Protein AF-A0A3M1ADH8-F1 (afdb_monomer)

pLDDT: mean 88.08, std 14.39, range [32.56, 98.88]

Structure (mmCIF, N/CA/C/O backbone):
data_AF-A0A3M1ADH8-F1
#
_entry.id   AF-A0A3M1ADH8-F1
#
loop_
_atom_site.group_PDB
_atom_site.id
_atom_site.type_symbol
_atom_site.label_atom_id
_atom_site.label_alt_id
_atom_site.label_comp_id
_atom_site.label_asym_id
_atom_site.label_entity_id
_atom_site.label_seq_id
_atom_site.pdbx_PDB_ins_code
_atom_site.Cartn_x
_atom_site.Cartn_y
_atom_site.Cartn_z
_atom_site.occupancy
_atom_site.B_iso_or_equiv
_atom_site.auth_seq_id
_atom_site.auth_comp_id
_atom_site.auth_asym_id
_atom_site.auth_atom_id
_atom_site.pdbx_PDB_model_num
ATOM 1 N N . THR A 1 1 ? 9.548 -18.415 -18.822 1.00 73.31 1 THR A N 1
ATOM 2 C CA . THR A 1 1 ? 10.321 -18.772 -17.623 1.00 73.31 1 THR A CA 1
ATOM 3 C C . THR A 1 1 ? 11.736 -19.129 -17.986 1.00 73.31 1 THR A C 1
ATOM 5 O O . THR A 1 1 ? 12.057 -20.292 -18.241 1.00 73.31 1 THR A O 1
ATOM 8 N N . SER A 1 2 ? 12.573 -18.102 -18.094 1.00 88.12 2 SER A N 1
ATOM 9 C CA . SER A 1 2 ? 14.017 -18.271 -17.957 1.00 88.12 2 SER A CA 1
ATOM 10 C C . SER A 1 2 ? 14.382 -18.295 -16.462 1.00 88.12 2 SER A C 1
ATOM 12 O O . SER A 1 2 ? 13.586 -17.866 -15.634 1.00 88.12 2 SER A O 1
ATOM 14 N N . THR A 1 3 ? 15.512 -18.903 -16.087 1.00 94.88 3 THR A N 1
ATOM 15 C CA . THR A 1 3 ? 15.943 -18.987 -14.678 1.00 94.88 3 THR A CA 1
ATOM 16 C C . THR A 1 3 ? 17.363 -18.472 -14.554 1.00 94.88 3 THR A C 1
ATOM 18 O O . THR A 1 3 ? 18.246 -18.934 -15.285 1.00 94.88 3 THR A O 1
ATOM 21 N N . VAL A 1 4 ? 17.582 -17.553 -13.619 1.00 95.50 4 VAL A N 1
ATOM 22 C CA . VAL A 1 4 ? 18.872 -16.915 -13.358 1.00 95.50 4 VAL A CA 1
ATOM 23 C C . VAL A 1 4 ? 19.196 -16.985 -11.871 1.00 95.50 4 VAL A C 1
ATOM 25 O O . VAL A 1 4 ? 18.336 -16.820 -11.016 1.00 95.50 4 VAL A O 1
ATOM 28 N N . THR A 1 5 ? 20.459 -17.259 -11.569 1.00 96.81 5 THR A N 1
ATOM 29 C CA . THR A 1 5 ? 20.997 -17.240 -10.208 1.00 96.81 5 THR A CA 1
ATOM 30 C C . THR A 1 5 ? 22.223 -16.344 -10.219 1.00 96.81 5 THR A C 1
ATOM 32 O O . THR A 1 5 ? 23.152 -16.595 -10.998 1.00 96.81 5 THR A O 1
ATOM 35 N N . LEU A 1 6 ? 22.190 -15.298 -9.403 1.00 96.56 6 LEU A N 1
ATOM 36 C CA . LEU A 1 6 ? 23.236 -14.295 -9.272 1.00 96.56 6 LEU A CA 1
ATOM 37 C C . LEU A 1 6 ? 24.286 -14.749 -8.248 1.00 96.56 6 LEU A C 1
ATOM 39 O O . LEU A 1 6 ? 24.421 -15.947 -7.962 1.00 96.56 6 LEU A O 1
ATOM 43 N N . THR A 1 7 ? 25.150 -13.841 -7.814 1.00 95.81 7 THR A N 1
ATOM 44 C CA . THR A 1 7 ? 26.248 -14.138 -6.896 1.00 95.81 7 THR A CA 1
ATOM 45 C C . THR A 1 7 ? 25.897 -13.710 -5.477 1.00 95.81 7 THR A C 1
ATOM 47 O O . THR A 1 7 ? 24.980 -12.952 -5.265 1.00 95.81 7 THR A O 1
ATOM 50 N N . ALA A 1 8 ? 26.651 -14.166 -4.475 1.00 95.12 8 ALA A N 1
ATOM 51 C CA . ALA A 1 8 ? 26.478 -13.681 -3.097 1.00 95.12 8 ALA A CA 1
ATOM 52 C C . ALA A 1 8 ? 27.142 -12.302 -2.861 1.00 95.12 8 ALA A C 1
ATOM 54 O O . ALA A 1 8 ? 27.729 -12.054 -1.804 1.00 95.12 8 ALA A O 1
ATOM 55 N N . ALA A 1 9 ? 27.197 -11.462 -3.890 1.00 96.25 9 ALA A N 1
ATOM 56 C CA . ALA A 1 9 ? 27.680 -10.094 -3.823 1.00 96.25 9 ALA A CA 1
ATOM 57 C C . ALA A 1 9 ? 26.649 -9.193 -4.497 1.00 96.25 9 ALA A C 1
ATOM 59 O O . ALA A 1 9 ? 25.992 -9.644 -5.416 1.00 96.25 9 ALA A O 1
ATOM 60 N N . ALA A 1 10 ? 26.624 -7.912 -4.118 1.00 96.75 10 ALA A N 1
ATOM 61 C CA . ALA A 1 10 ? 25.708 -6.9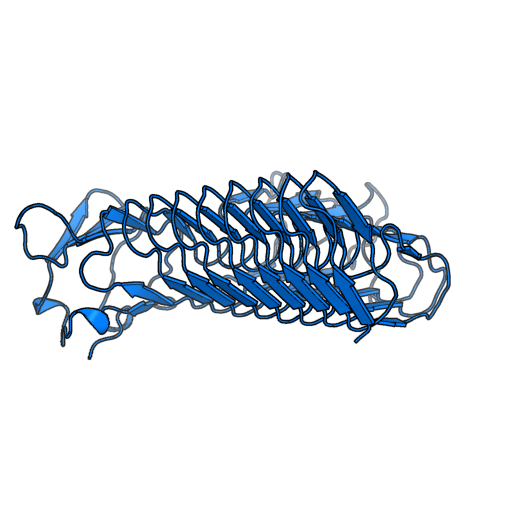35 -4.700 1.00 96.75 10 ALA A CA 1
ATOM 62 C C . ALA A 1 10 ? 25.748 -6.945 -6.238 1.00 96.75 10 ALA A C 1
ATOM 64 O O . ALA A 1 10 ? 26.760 -6.567 -6.853 1.00 96.75 10 ALA A O 1
ATOM 65 N N . ASP A 1 11 ? 24.634 -7.347 -6.830 1.00 97.12 11 ASP A N 1
ATOM 66 C CA . ASP A 1 11 ? 24.421 -7.513 -8.251 1.00 97.12 11 ASP A CA 1
ATOM 67 C C . ASP A 1 11 ? 23.400 -6.488 -8.780 1.00 97.12 11 ASP A C 1
ATOM 69 O O . ASP A 1 11 ? 22.685 -5.786 -8.065 1.00 97.12 11 ASP A O 1
ATOM 73 N N . SER A 1 12 ? 23.384 -6.306 -10.096 1.00 95.62 12 SER A N 1
ATOM 74 C CA . SER A 1 12 ? 22.360 -5.504 -10.766 1.00 95.62 12 SER A CA 1
ATOM 75 C C . SER A 1 12 ? 21.939 -6.237 -12.021 1.00 95.62 12 SER A C 1
ATOM 77 O O . SER A 1 12 ? 22.744 -6.400 -12.947 1.00 95.62 12 SER A O 1
ATOM 79 N N . TYR A 1 13 ? 20.698 -6.704 -12.035 1.00 94.00 13 TYR A N 1
ATOM 80 C CA . TYR A 1 13 ? 20.203 -7.619 -13.045 1.00 94.00 13 TYR A CA 1
ATOM 81 C C . TYR A 1 13 ? 18.807 -7.218 -13.495 1.00 94.00 13 TYR A C 1
ATOM 83 O O . TYR A 1 13 ? 17.893 -7.126 -12.689 1.00 94.00 13 TYR A O 1
ATOM 91 N N . ALA A 1 14 ? 18.664 -7.024 -14.801 1.00 91.94 14 ALA A N 1
ATOM 92 C CA . ALA A 1 14 ? 17.376 -6.829 -15.436 1.00 91.94 14 ALA A CA 1
ATOM 93 C C . ALA A 1 14 ? 17.107 -7.991 -16.375 1.00 91.94 14 ALA A C 1
ATOM 95 O O . ALA A 1 14 ? 17.969 -8.336 -17.200 1.00 91.94 14 ALA A O 1
ATOM 96 N N . ALA A 1 15 ? 15.939 -8.590 -16.218 1.00 87.62 15 ALA A N 1
ATOM 97 C CA . ALA A 1 15 ? 15.521 -9.712 -17.019 1.00 87.62 15 ALA A CA 1
ATOM 98 C C . ALA A 1 15 ? 15.002 -9.283 -18.403 1.00 87.62 15 ALA A C 1
ATOM 100 O O . ALA A 1 15 ? 15.171 -8.138 -18.848 1.00 87.62 15 ALA A O 1
ATOM 101 N N . GLY A 1 16 ? 14.607 -10.282 -19.191 1.00 85.81 16 GLY A N 1
ATOM 102 C CA . GLY A 1 16 ? 14.103 -10.056 -20.536 1.00 85.81 16 GLY A CA 1
ATOM 103 C C . GLY A 1 16 ? 12.634 -9.663 -20.478 1.00 85.81 16 GLY A C 1
ATOM 104 O O . GLY A 1 16 ? 12.101 -9.426 -19.418 1.00 85.81 16 GLY A O 1
ATOM 105 N N . MET A 1 17 ? 11.986 -9.612 -21.642 1.00 84.62 17 MET A N 1
ATOM 106 C CA . MET A 1 17 ? 10.525 -9.583 -21.650 1.00 84.62 17 MET A CA 1
ATOM 107 C C . MET A 1 17 ? 9.958 -10.976 -21.392 1.00 84.62 17 MET A C 1
ATOM 109 O O . MET A 1 17 ? 10.360 -11.938 -22.068 1.00 84.62 17 MET A O 1
ATOM 113 N N . GLY A 1 18 ? 8.910 -11.024 -20.574 1.00 89.19 18 GLY A N 1
ATOM 114 C CA . GLY A 1 18 ? 8.130 -12.218 -20.269 1.00 89.19 18 GLY A CA 1
ATOM 115 C C . GLY A 1 18 ? 8.611 -12.930 -19.010 1.00 89.19 18 GLY A C 1
ATOM 116 O O . GLY A 1 18 ? 9.632 -12.601 -18.455 1.00 89.19 18 GLY A O 1
ATOM 117 N N . ASN A 1 19 ? 7.879 -13.966 -18.609 1.00 94.69 19 ASN A N 1
ATOM 118 C CA . ASN A 1 19 ? 8.015 -14.545 -17.275 1.00 94.69 19 ASN A CA 1
ATOM 119 C C . ASN A 1 19 ? 9.417 -15.077 -16.953 1.00 94.69 19 ASN A C 1
ATOM 121 O O . ASN A 1 19 ? 9.911 -15.984 -17.646 1.00 94.69 19 ASN A O 1
ATOM 125 N N . GLU A 1 20 ? 9.944 -14.687 -15.807 1.00 94.56 20 GLU A N 1
ATOM 126 C CA . GLU A 1 20 ? 11.280 -14.941 -15.305 1.00 94.56 20 GLU A CA 1
ATOM 127 C C . GLU A 1 20 ? 11.301 -15.536 -13.891 1.00 94.56 20 GLU A C 1
ATOM 129 O O . GLU A 1 20 ? 10.329 -15.514 -13.147 1.00 94.56 20 GLU A O 1
ATOM 134 N N . LEU A 1 21 ? 12.427 -16.160 -13.539 1.00 96.94 21 LEU A N 1
ATOM 135 C CA . LEU A 1 21 ? 12.723 -16.619 -12.184 1.00 96.94 21 LEU A CA 1
ATOM 136 C C . LEU A 1 21 ? 14.159 -16.222 -11.838 1.00 96.94 21 LEU A C 1
ATOM 138 O O . LEU A 1 21 ? 15.102 -16.743 -12.447 1.00 96.94 21 LEU A O 1
ATOM 142 N N . VAL A 1 22 ? 14.334 -15.332 -10.869 1.00 97.31 22 VAL A N 1
ATOM 143 C CA . VAL A 1 22 ? 15.628 -14.749 -10.501 1.00 97.31 22 VAL A CA 1
ATOM 144 C C . VAL A 1 22 ? 15.914 -14.988 -9.022 1.00 97.31 22 VAL A C 1
ATOM 146 O O . VAL A 1 22 ? 15.053 -14.788 -8.175 1.00 97.31 22 VAL A O 1
ATOM 149 N N . TYR A 1 23 ? 17.142 -15.406 -8.721 1.00 97.94 23 TYR A N 1
ATOM 150 C CA . TYR A 1 23 ? 17.659 -15.527 -7.358 1.00 97.94 23 TYR A CA 1
ATOM 151 C C . TYR A 1 23 ? 18.867 -14.599 -7.181 1.00 97.94 23 TYR A C 1
ATOM 153 O O . TYR A 1 23 ? 19.896 -14.857 -7.818 1.00 97.94 23 TYR A O 1
ATOM 161 N N . GLY A 1 24 ? 18.751 -13.571 -6.338 1.00 96.25 24 GLY A N 1
ATOM 162 C CA . GLY A 1 24 ? 19.817 -12.634 -5.962 1.00 96.25 24 GLY A CA 1
ATOM 163 C C . GLY A 1 24 ? 20.889 -13.274 -5.079 1.00 96.25 24 GLY A C 1
ATOM 164 O O . GLY A 1 24 ? 22.070 -13.242 -5.405 1.00 96.25 24 GLY A O 1
ATOM 165 N N . LEU A 1 25 ? 20.459 -14.093 -4.114 1.00 96.38 25 LEU A N 1
ATOM 166 C CA . LEU A 1 25 ? 21.270 -14.793 -3.107 1.00 96.38 25 LEU A CA 1
ATOM 167 C C . LEU A 1 25 ? 21.744 -13.891 -1.973 1.00 96.38 25 LEU A C 1
ATOM 169 O O . LEU A 1 25 ? 21.373 -14.150 -0.836 1.00 96.38 25 LEU A O 1
ATOM 173 N N . GLY A 1 26 ? 22.634 -12.935 -2.212 1.00 93.69 26 GLY A N 1
ATOM 174 C CA . GLY A 1 26 ? 23.004 -12.028 -1.133 1.00 93.69 26 GLY A CA 1
ATOM 175 C C . GLY A 1 26 ? 23.971 -10.931 -1.531 1.00 93.69 26 GLY A C 1
ATOM 176 O O . GLY A 1 26 ? 24.601 -10.980 -2.579 1.00 93.69 26 GLY A O 1
ATOM 177 N N . GLY A 1 27 ? 24.178 -9.975 -0.631 1.00 96.81 27 GLY A N 1
ATOM 178 C CA . GLY A 1 27 ? 24.546 -8.619 -1.023 1.00 96.81 27 GLY A CA 1
ATOM 179 C C . GLY A 1 27 ? 23.286 -7.805 -1.317 1.00 96.81 27 GLY A C 1
ATOM 180 O O . GLY A 1 27 ? 22.233 -8.378 -1.486 1.00 96.81 27 GLY A O 1
ATOM 181 N N . GLY A 1 28 ? 23.402 -6.472 -1.324 1.00 97.62 28 GLY A N 1
ATOM 182 C CA . GLY A 1 28 ? 22.279 -5.605 -1.695 1.00 97.62 28 GLY A CA 1
ATOM 183 C C . GLY A 1 28 ? 22.140 -5.526 -3.212 1.00 97.62 28 GLY A C 1
ATOM 184 O O . GLY A 1 28 ? 22.935 -4.836 -3.865 1.00 97.62 28 GLY A O 1
ATOM 185 N N . ASP A 1 29 ? 21.179 -6.256 -3.748 1.00 97.88 29 ASP A N 1
ATOM 186 C CA . ASP A 1 29 ? 20.912 -6.470 -5.157 1.00 97.88 29 ASP A CA 1
ATOM 187 C C . ASP A 1 29 ? 19.924 -5.446 -5.722 1.00 97.88 29 ASP A C 1
ATOM 189 O O . ASP A 1 29 ? 19.144 -4.805 -5.022 1.00 97.88 29 ASP A O 1
ATOM 193 N N . ASN A 1 30 ? 19.979 -5.251 -7.037 1.00 96.44 30 ASN A N 1
ATOM 194 C CA . ASN A 1 30 ? 19.035 -4.408 -7.763 1.00 96.44 30 ASN A CA 1
ATOM 195 C C . ASN A 1 30 ? 18.449 -5.198 -8.930 1.00 96.44 30 ASN A C 1
ATOM 197 O O . ASN A 1 30 ? 19.128 -5.416 -9.945 1.00 96.44 30 ASN A O 1
ATOM 201 N N . LEU A 1 31 ? 17.221 -5.665 -8.746 1.00 95.75 31 LEU A N 1
ATOM 202 C CA . LEU A 1 31 ? 16.550 -6.625 -9.605 1.00 95.75 31 LEU A CA 1
ATOM 203 C C . LEU A 1 31 ? 15.378 -5.963 -10.337 1.00 95.75 31 LEU A C 1
ATOM 205 O O . LEU A 1 31 ? 14.618 -5.189 -9.754 1.00 95.75 31 LEU A O 1
ATOM 209 N N . TRP A 1 32 ? 15.257 -6.283 -11.622 1.00 95.19 32 TRP A N 1
ATOM 210 C CA . TRP A 1 32 ? 14.087 -6.002 -12.452 1.00 95.19 32 TRP A CA 1
ATOM 211 C C . TRP A 1 32 ? 13.665 -7.311 -13.110 1.00 95.19 32 TRP A C 1
ATOM 213 O O . TRP A 1 32 ? 14.523 -7.968 -13.723 1.00 95.19 32 TRP A O 1
ATOM 223 N N . GLY A 1 33 ? 12.400 -7.698 -12.982 1.00 92.38 33 GLY A N 1
ATOM 224 C CA . GLY A 1 33 ? 11.855 -8.850 -13.700 1.00 92.38 33 GLY A CA 1
ATOM 225 C C . GLY A 1 33 ? 11.743 -8.566 -15.195 1.00 92.38 33 GLY A C 1
ATOM 226 O O . GLY A 1 33 ? 11.969 -9.456 -16.008 1.00 92.38 33 GLY A O 1
ATOM 227 N N . ASP A 1 34 ? 11.670 -7.287 -15.566 1.00 90.69 34 ASP A N 1
ATOM 228 C CA . ASP A 1 34 ? 11.589 -6.894 -16.960 1.00 90.69 34 ASP A CA 1
ATOM 229 C C . ASP A 1 34 ? 12.626 -5.819 -17.368 1.00 90.69 34 ASP A C 1
ATOM 231 O O . ASP A 1 34 ? 13.549 -5.430 -16.638 1.00 90.69 34 ASP A O 1
ATOM 235 N N . VAL A 1 35 ? 12.562 -5.355 -18.618 1.00 82.12 35 VAL A N 1
ATOM 236 C CA . VAL A 1 35 ? 13.566 -4.420 -19.162 1.00 82.12 35 VAL A CA 1
ATOM 237 C C . VAL A 1 35 ? 13.607 -3.075 -18.410 1.00 82.12 35 VAL A C 1
ATOM 239 O O . VAL A 1 35 ? 12.591 -2.418 -18.229 1.00 82.12 35 VAL A O 1
ATOM 242 N N . VAL A 1 36 ? 14.806 -2.578 -18.067 1.00 70.88 36 VAL A N 1
ATOM 243 C CA . VAL A 1 36 ? 14.989 -1.385 -17.199 1.00 70.88 36 VAL A CA 1
ATOM 244 C C . VAL A 1 36 ? 14.330 -0.097 -17.704 1.00 70.88 36 VAL A C 1
ATOM 246 O O . VAL A 1 36 ? 13.794 0.649 -16.902 1.00 70.88 36 VAL A O 1
ATOM 249 N N . ASP A 1 37 ? 14.410 0.244 -18.991 1.00 69.75 37 ASP A N 1
ATOM 250 C CA . ASP A 1 37 ? 13.872 1.520 -19.494 1.00 69.75 37 ASP A CA 1
ATOM 251 C C . ASP A 1 37 ? 13.108 1.282 -20.786 1.00 69.75 37 ASP A C 1
ATOM 253 O O . ASP A 1 37 ? 13.692 0.961 -21.830 1.00 69.75 37 ASP A O 1
ATOM 257 N N . PHE A 1 38 ? 11.793 1.446 -20.713 1.00 65.44 38 PHE A N 1
ATOM 258 C CA . PHE A 1 38 ? 10.919 1.280 -21.853 1.00 65.44 38 PHE A CA 1
ATOM 259 C C . PHE A 1 38 ? 10.224 2.613 -22.165 1.00 65.44 38 PHE A C 1
ATOM 261 O O . PHE A 1 38 ? 9.148 2.967 -21.686 1.00 65.44 38 PHE A O 1
ATOM 268 N N . VAL A 1 39 ? 10.896 3.398 -23.014 1.00 60.47 39 VAL A N 1
ATOM 269 C CA . VAL A 1 39 ? 10.383 4.677 -23.520 1.00 60.47 39 VAL A CA 1
ATOM 270 C C . VAL A 1 39 ? 9.468 4.432 -24.711 1.00 60.47 39 VAL A C 1
ATOM 272 O O . VAL A 1 39 ? 9.915 4.023 -25.788 1.00 60.47 39 VAL A O 1
ATOM 275 N N . HIS A 1 40 ? 8.194 4.775 -24.556 1.00 63.00 40 HIS A N 1
ATOM 276 C CA . HIS A 1 40 ? 7.189 4.504 -25.566 1.00 63.00 40 HIS A CA 1
ATOM 277 C C . HIS A 1 40 ? 6.913 5.727 -26.469 1.00 63.00 40 HIS A C 1
ATOM 279 O O . HIS A 1 40 ? 6.463 6.775 -26.002 1.00 63.00 40 HIS A O 1
ATOM 285 N N . GLN A 1 41 ? 7.192 5.613 -27.780 1.00 53.25 41 GLN A N 1
ATOM 286 C CA . GLN A 1 41 ? 7.096 6.726 -28.755 1.00 53.25 41 GLN A CA 1
ATOM 287 C C . GLN A 1 41 ? 6.198 6.450 -29.981 1.00 53.25 41 GLN A C 1
ATOM 289 O O . GLN A 1 41 ? 6.204 7.240 -30.933 1.00 53.25 41 GLN A O 1
ATOM 294 N N . HIS A 1 42 ? 5.436 5.350 -30.016 1.00 55.56 42 HIS A N 1
ATOM 295 C CA . HIS A 1 42 ? 4.648 4.972 -31.195 1.00 55.56 42 HIS A CA 1
ATOM 296 C C . HIS A 1 42 ? 3.137 4.904 -30.923 1.00 55.56 42 HIS A C 1
ATOM 298 O O . HIS A 1 42 ? 2.661 4.558 -29.851 1.00 55.56 42 HIS A O 1
ATOM 304 N N . VAL A 1 43 ? 2.363 5.352 -31.911 1.00 54.44 43 VAL A N 1
ATOM 305 C CA . VAL A 1 43 ? 0.901 5.472 -31.852 1.00 54.44 43 VAL A CA 1
ATOM 306 C C . VAL A 1 43 ? 0.254 4.091 -31.986 1.00 54.44 43 VAL A C 1
ATOM 308 O O . VAL A 1 43 ? 0.421 3.463 -33.029 1.00 54.44 43 VAL A O 1
ATOM 311 N N . GLY A 1 44 ? -0.581 3.695 -31.017 1.00 57.16 44 GLY A N 1
ATOM 312 C CA . GLY A 1 44 ? -1.440 2.508 -31.123 1.00 57.16 44 GLY A CA 1
ATOM 313 C C . GLY A 1 44 ? -0.884 1.216 -30.523 1.00 57.16 44 GLY A C 1
ATOM 314 O O . GLY A 1 44 ? -1.471 0.162 -30.763 1.00 57.16 44 GLY A O 1
ATOM 315 N N . ASP A 1 45 ? 0.224 1.279 -29.793 1.00 68.62 45 ASP A N 1
ATOM 316 C CA . ASP A 1 45 ? 0.849 0.091 -29.225 1.00 68.62 45 ASP A CA 1
ATOM 317 C C . ASP A 1 45 ? 0.237 -0.263 -27.858 1.00 68.62 45 ASP A C 1
ATOM 319 O O . ASP A 1 45 ? -0.132 0.604 -27.057 1.00 68.62 45 ASP A O 1
ATOM 323 N N . THR A 1 46 ? 0.186 -1.567 -27.603 1.00 81.19 46 THR A N 1
ATOM 324 C CA . THR A 1 46 ? -0.128 -2.174 -26.311 1.00 81.19 46 THR A CA 1
ATOM 325 C C . THR A 1 46 ? 1.084 -2.989 -25.882 1.00 81.19 46 THR A C 1
ATOM 327 O O . THR A 1 46 ? 1.628 -3.740 -26.697 1.00 81.19 46 THR A O 1
ATOM 330 N N . VAL A 1 47 ? 1.504 -2.825 -24.633 1.00 85.12 47 VAL A N 1
ATOM 331 C CA . VAL A 1 47 ? 2.629 -3.545 -24.028 1.00 85.12 47 VAL A CA 1
ATOM 332 C C . VAL A 1 47 ? 2.126 -4.285 -22.801 1.00 85.12 47 VAL A C 1
ATOM 334 O O . VAL A 1 47 ? 1.284 -3.764 -22.075 1.00 85.12 47 VAL A O 1
ATOM 337 N N . THR A 1 48 ? 2.621 -5.500 -22.619 1.00 89.31 48 THR A N 1
ATOM 338 C CA . THR A 1 48 ? 2.337 -6.345 -21.462 1.00 89.31 48 THR A CA 1
ATOM 339 C C . THR A 1 48 ? 3.663 -6.923 -21.007 1.00 89.31 48 THR A C 1
ATOM 341 O O . THR A 1 48 ? 4.384 -7.468 -21.856 1.00 89.31 48 THR A O 1
ATOM 344 N N . PHE A 1 49 ? 3.980 -6.740 -19.733 1.00 91.50 49 PHE A N 1
ATOM 345 C CA . PHE A 1 49 ? 5.190 -7.255 -19.106 1.00 91.50 49 PHE A CA 1
ATOM 346 C C . PHE A 1 49 ? 4.990 -8.693 -18.601 1.00 91.50 49 PHE A C 1
ATOM 348 O O . PHE A 1 49 ? 3.914 -9.283 -18.777 1.00 91.50 49 PHE A O 1
ATOM 355 N N . GLY A 1 50 ? 6.081 -9.333 -18.192 1.00 93.31 50 GLY A N 1
ATOM 356 C CA . GLY A 1 50 ? 6.101 -10.717 -17.737 1.00 93.31 50 GLY A CA 1
ATOM 357 C C . GLY A 1 50 ? 5.655 -10.862 -16.291 1.00 93.31 50 GLY A C 1
ATOM 358 O O . GLY A 1 50 ? 5.955 -10.018 -15.484 1.00 93.31 50 GLY A O 1
ATOM 359 N N . SER A 1 51 ? 4.978 -11.966 -15.971 1.00 96.81 51 SER A N 1
ATOM 360 C CA . SER A 1 51 ? 4.762 -12.369 -14.575 1.00 96.81 51 SER A CA 1
ATOM 361 C C . SER A 1 51 ? 5.976 -13.143 -14.069 1.00 96.81 51 SER A C 1
ATOM 363 O O . SER A 1 51 ? 6.205 -14.297 -14.486 1.00 96.81 51 SER A O 1
ATOM 365 N N . ASP A 1 52 ? 6.732 -12.522 -13.189 1.00 97.25 52 ASP A N 1
ATOM 366 C CA . ASP A 1 52 ? 8.067 -12.883 -12.764 1.00 97.25 52 ASP A CA 1
ATOM 367 C C . ASP A 1 52 ? 8.108 -13.334 -11.305 1.00 97.25 52 ASP A C 1
ATOM 369 O O . ASP A 1 52 ? 7.195 -13.144 -10.507 1.00 97.25 52 ASP A O 1
ATOM 373 N N . VAL A 1 53 ? 9.184 -14.037 -10.954 1.00 98.12 53 VAL A N 1
ATOM 374 C CA . VAL A 1 53 ? 9.440 -14.471 -9.581 1.00 98.12 53 VAL A CA 1
ATOM 375 C C . VAL A 1 53 ? 10.853 -14.076 -9.192 1.00 98.12 53 VAL A C 1
ATOM 377 O O . VAL A 1 53 ? 11.822 -14.611 -9.744 1.00 98.12 53 VAL A O 1
ATOM 380 N N . LEU A 1 54 ? 10.990 -13.151 -8.249 1.00 98.12 54 LEU A N 1
ATOM 381 C CA . LEU A 1 54 ? 12.278 -12.584 -7.856 1.00 98.12 54 LEU A CA 1
ATOM 382 C C . LEU A 1 54 ? 12.510 -12.789 -6.362 1.00 98.12 54 LEU A C 1
ATOM 384 O O . LEU A 1 54 ? 11.673 -12.437 -5.539 1.00 98.12 54 LEU A O 1
ATOM 388 N N . TYR A 1 55 ? 13.679 -13.325 -6.028 1.00 98.56 55 TYR A N 1
ATOM 389 C CA . TYR A 1 55 ? 14.171 -13.444 -4.658 1.00 98.56 55 TYR A CA 1
ATOM 390 C C . TYR A 1 55 ? 15.390 -12.536 -4.496 1.00 98.56 55 TYR A C 1
ATOM 392 O O . TYR A 1 55 ? 16.350 -12.714 -5.252 1.00 98.56 55 TYR A O 1
ATOM 400 N N . GLY A 1 56 ? 15.354 -11.605 -3.544 1.00 97.69 56 GLY A N 1
ATOM 401 C CA . GLY A 1 56 ? 16.479 -10.749 -3.160 1.00 97.69 56 GLY A CA 1
ATOM 402 C C . GLY A 1 56 ? 17.566 -11.564 -2.466 1.00 97.69 56 GLY A C 1
ATOM 403 O O . GLY A 1 56 ? 18.581 -11.912 -3.077 1.00 97.69 56 GLY A O 1
ATOM 404 N N . GLY A 1 57 ? 17.275 -12.041 -1.260 1.00 98.19 57 GLY A N 1
ATOM 405 C CA . GLY A 1 57 ? 18.171 -12.904 -0.501 1.00 98.19 57 GLY A CA 1
ATOM 406 C C . GLY A 1 57 ? 18.680 -12.241 0.766 1.00 98.19 57 GLY A C 1
ATOM 407 O O . GLY A 1 57 ? 17.940 -11.614 1.512 1.00 98.19 57 GLY A O 1
ATOM 408 N N . ASP A 1 58 ? 19.956 -12.464 1.077 1.00 97.94 58 ASP A N 1
ATOM 409 C CA . ASP A 1 58 ? 20.598 -11.809 2.214 1.00 97.94 58 ASP A CA 1
ATOM 410 C C . ASP A 1 58 ? 21.105 -10.413 1.810 1.00 97.94 58 ASP A C 1
ATOM 412 O O . ASP A 1 58 ? 22.195 -10.304 1.245 1.00 97.94 58 ASP A O 1
ATOM 416 N N . GLY A 1 59 ? 20.458 -9.322 2.189 1.00 98.19 59 GLY A N 1
ATOM 417 C CA . GLY A 1 59 ? 20.929 -7.986 1.832 1.00 98.19 59 GLY A CA 1
ATOM 418 C C . GLY A 1 59 ? 19.822 -6.954 1.862 1.00 98.19 59 GLY A C 1
ATOM 419 O O . GLY A 1 59 ? 18.681 -7.283 2.078 1.00 98.19 59 GLY A O 1
ATOM 420 N N . ASN A 1 60 ? 20.185 -5.686 1.683 1.00 98.62 60 ASN A N 1
ATOM 421 C CA . ASN A 1 60 ? 19.184 -4.643 1.485 1.00 98.62 60 ASN A CA 1
ATOM 422 C C . ASN A 1 60 ? 19.004 -4.478 -0.022 1.00 98.62 60 ASN A C 1
ATOM 424 O O . ASN A 1 60 ? 19.859 -3.859 -0.679 1.00 98.62 60 ASN A O 1
ATOM 428 N N . ASP A 1 61 ? 17.938 -5.054 -0.544 1.00 98.56 61 ASP A N 1
ATOM 429 C CA . ASP A 1 61 ? 17.675 -5.245 -1.957 1.00 98.56 61 ASP A CA 1
ATOM 430 C C . ASP A 1 61 ? 16.682 -4.213 -2.492 1.00 98.56 61 ASP A C 1
ATOM 432 O O . ASP A 1 61 ? 15.914 -3.579 -1.769 1.00 98.56 61 ASP A O 1
ATOM 436 N N . ILE A 1 62 ? 16.718 -4.006 -3.806 1.00 97.69 62 ILE A N 1
ATOM 437 C CA . ILE A 1 62 ? 15.674 -3.281 -4.521 1.00 97.69 62 ILE A CA 1
ATOM 438 C C . ILE A 1 62 ? 15.138 -4.189 -5.613 1.00 97.69 62 ILE A C 1
ATOM 440 O O . ILE A 1 62 ? 15.839 -4.477 -6.587 1.00 97.69 62 ILE A O 1
ATOM 444 N N . ILE A 1 63 ? 13.888 -4.596 -5.466 1.00 97.88 63 ILE A N 1
ATOM 445 C CA . ILE A 1 63 ? 13.213 -5.554 -6.328 1.00 97.88 63 ILE A CA 1
ATOM 446 C C . ILE A 1 63 ? 12.066 -4.835 -7.031 1.00 97.88 63 ILE A C 1
ATOM 448 O O . ILE A 1 63 ? 11.259 -4.161 -6.396 1.00 97.88 63 ILE A O 1
ATOM 452 N N . ARG A 1 64 ? 12.032 -4.952 -8.356 1.00 96.81 64 ARG A N 1
ATOM 453 C CA . ARG A 1 64 ? 10.916 -4.518 -9.198 1.00 96.81 64 ARG A CA 1
ATOM 454 C C . ARG A 1 64 ? 10.467 -5.705 -10.023 1.00 96.81 64 ARG A C 1
ATOM 456 O O . ARG A 1 64 ? 11.336 -6.319 -10.650 1.00 96.81 64 ARG A O 1
ATOM 463 N N . GLY A 1 65 ? 9.184 -6.018 -10.029 1.00 95.06 65 GLY A N 1
ATOM 464 C CA . GLY A 1 65 ? 8.663 -7.038 -10.929 1.00 95.06 65 GLY A CA 1
ATOM 465 C C . GLY A 1 65 ? 8.808 -6.590 -12.378 1.00 95.06 65 GLY A C 1
ATOM 466 O O . GLY A 1 65 ? 9.480 -7.260 -13.149 1.00 95.06 65 GLY A O 1
ATOM 467 N N . ASP A 1 66 ? 8.502 -5.329 -12.683 1.00 91.94 66 ASP A N 1
ATOM 468 C CA . ASP A 1 66 ? 8.660 -4.821 -14.046 1.00 91.94 66 ASP A CA 1
ATOM 469 C C . ASP A 1 66 ? 9.854 -3.864 -14.253 1.00 91.94 66 ASP A C 1
ATOM 471 O O . ASP A 1 66 ? 11.038 -4.184 -14.101 1.00 91.94 66 ASP A O 1
ATOM 475 N N . THR A 1 67 ? 9.559 -2.652 -14.722 1.00 83.38 67 THR A N 1
ATOM 476 C CA . THR A 1 67 ? 10.504 -1.717 -15.324 1.00 83.38 67 THR A CA 1
ATOM 477 C C . THR A 1 67 ? 10.778 -0.532 -14.403 1.00 83.38 67 THR A C 1
ATOM 479 O O . THR A 1 67 ? 9.992 -0.157 -13.533 1.00 83.38 67 THR A O 1
ATOM 482 N N . LEU A 1 68 ? 11.883 0.174 -14.643 1.00 76.56 68 LEU A N 1
ATOM 483 C CA . LEU A 1 68 ? 12.173 1.404 -13.909 1.00 76.56 68 LEU A CA 1
ATOM 484 C C . LEU A 1 68 ? 11.206 2.536 -14.280 1.00 76.56 68 LEU A C 1
ATOM 486 O O . LEU A 1 68 ? 10.895 3.391 -13.448 1.00 76.56 68 LEU A O 1
ATOM 490 N N . LYS A 1 69 ? 10.836 2.637 -15.565 1.00 75.50 69 LYS A N 1
ATOM 491 C CA . LYS A 1 69 ? 10.123 3.805 -16.100 1.00 75.50 69 LYS A CA 1
ATOM 492 C C . LYS A 1 69 ? 9.170 3.445 -17.220 1.00 75.50 69 LYS A C 1
ATOM 494 O O . LYS A 1 69 ? 9.602 3.132 -18.328 1.00 75.50 69 LYS A O 1
ATOM 499 N N . MET A 1 70 ? 7.884 3.670 -16.969 1.00 67.31 70 MET A N 1
ATOM 500 C CA . MET A 1 70 ? 6.846 3.723 -17.994 1.00 67.31 70 MET A CA 1
ATOM 501 C C . MET A 1 70 ? 6.592 5.167 -18.399 1.00 67.31 70 MET A C 1
ATOM 503 O O . MET A 1 70 ? 5.946 5.921 -17.680 1.00 67.31 70 MET A O 1
ATOM 507 N N . HIS A 1 71 ? 7.122 5.579 -19.554 1.00 70.94 71 HIS A N 1
ATOM 508 C CA . HIS A 1 71 ? 6.925 6.925 -20.098 1.00 70.94 71 HIS A CA 1
ATOM 509 C C . HIS A 1 71 ? 6.180 6.886 -21.438 1.00 70.94 71 HIS A C 1
ATOM 511 O O . HIS A 1 71 ? 6.732 6.440 -22.449 1.00 70.94 71 HIS A O 1
ATOM 517 N N . TYR A 1 72 ? 4.984 7.478 -21.487 1.00 65.75 72 TYR A N 1
ATOM 518 C CA . TYR A 1 72 ? 4.288 7.774 -22.746 1.00 65.75 72 TYR A CA 1
ATOM 519 C C . TYR A 1 72 ? 4.603 9.189 -23.239 1.00 65.75 72 TYR A C 1
ATOM 521 O O . TYR A 1 72 ? 4.348 10.156 -22.525 1.00 65.75 72 TYR A O 1
ATOM 529 N N . TYR A 1 73 ? 5.134 9.327 -24.464 1.00 62.56 73 TYR A N 1
ATOM 530 C CA . TYR A 1 73 ? 5.416 10.624 -25.102 1.00 62.56 73 TYR A CA 1
ATOM 531 C C . TYR A 1 73 ? 4.572 10.832 -26.383 1.00 62.56 73 TYR A C 1
ATOM 533 O O . TYR A 1 73 ? 4.762 10.143 -27.382 1.00 62.56 73 TYR A O 1
ATOM 541 N N . TYR A 1 74 ? 3.696 11.849 -26.388 1.00 60.38 74 TYR A N 1
ATOM 542 C CA . TYR A 1 74 ? 3.092 12.510 -27.570 1.00 60.38 74 TYR A CA 1
ATOM 543 C C . TYR A 1 74 ? 2.513 11.620 -28.706 1.00 60.38 74 TYR A C 1
ATOM 545 O O . TYR A 1 74 ? 2.899 11.780 -29.874 1.00 60.38 74 TYR A O 1
ATOM 553 N N . PRO A 1 75 ? 1.512 10.758 -28.457 1.00 52.72 75 PRO A N 1
ATOM 554 C CA . PRO A 1 75 ? 0.719 10.179 -29.538 1.00 52.72 75 PRO A CA 1
ATOM 555 C C . PRO A 1 75 ? -0.205 11.240 -30.158 1.00 52.72 75 PRO A C 1
ATOM 557 O O . PRO A 1 75 ? -1.131 11.751 -29.533 1.00 52.72 75 PRO A O 1
ATOM 560 N N . TRP A 1 76 ? 0.006 11.570 -31.433 1.00 55.66 76 TRP A N 1
ATOM 561 C CA . TRP A 1 76 ? -0.865 12.499 -32.172 1.00 55.66 76 TRP A CA 1
ATOM 562 C C . TRP A 1 76 ? -2.289 11.935 -32.400 1.00 55.66 76 TRP A C 1
ATOM 564 O O . TRP A 1 76 ? -3.215 12.689 -32.702 1.00 55.66 76 TRP A O 1
ATOM 574 N N . SER A 1 77 ? -2.471 10.617 -32.247 1.00 65.31 77 SER A N 1
ATOM 575 C CA . SER A 1 77 ? -3.737 9.867 -32.329 1.00 65.31 77 SER A CA 1
ATOM 576 C C . SER A 1 77 ? -3.555 8.458 -31.741 1.00 65.31 77 SER A C 1
ATOM 578 O O . SER A 1 77 ? -2.415 8.056 -31.557 1.00 65.31 77 SER A O 1
ATOM 580 N N . GLY A 1 78 ? -4.634 7.689 -31.551 1.00 71.94 78 GLY A N 1
ATOM 581 C CA . GLY A 1 78 ? -4.587 6.261 -31.185 1.00 71.94 78 GLY A CA 1
ATOM 582 C C . GLY A 1 78 ? -4.528 6.002 -29.678 1.00 71.94 78 GLY A C 1
ATOM 583 O O . GLY A 1 78 ? -3.971 6.804 -28.937 1.00 71.94 78 GLY A O 1
ATOM 584 N N . ASN A 1 79 ? -5.136 4.896 -29.243 1.00 78.94 79 ASN A N 1
ATOM 585 C CA . ASN A 1 79 ? -5.100 4.486 -27.841 1.00 78.94 79 ASN A CA 1
ATOM 586 C C . ASN A 1 79 ? -3.778 3.780 -27.531 1.00 78.94 79 ASN A C 1
ATOM 588 O O . ASN A 1 79 ? -3.234 3.110 -28.408 1.00 78.94 79 ASN A O 1
ATOM 592 N N . GLN A 1 80 ? -3.290 3.924 -26.306 1.00 80.12 80 GLN A N 1
ATOM 593 C CA . GLN A 1 80 ? -2.075 3.274 -25.820 1.00 80.12 80 GLN A CA 1
ATOM 594 C C . GLN A 1 80 ? -2.351 2.618 -24.473 1.00 80.12 80 GLN A C 1
ATOM 596 O O . GLN A 1 80 ? -3.097 3.179 -23.666 1.00 80.12 80 GLN A O 1
ATOM 601 N N . SER A 1 81 ? -1.755 1.453 -24.243 1.00 85.88 81 SER A N 1
ATOM 602 C CA . SER A 1 81 ? -1.850 0.773 -22.954 1.00 85.88 81 SER A CA 1
ATOM 603 C C . SER A 1 81 ? -0.560 0.050 -22.585 1.00 85.88 81 SER A C 1
ATOM 605 O O . SER A 1 81 ? 0.071 -0.562 -23.450 1.00 85.88 81 SER A O 1
ATOM 607 N N . ALA A 1 82 ? -0.186 0.125 -21.314 1.00 87.62 82 ALA A N 1
ATOM 608 C CA . ALA A 1 82 ? 0.821 -0.726 -20.696 1.00 87.62 82 ALA A CA 1
ATOM 609 C C . ALA A 1 82 ? 0.136 -1.500 -19.574 1.00 87.62 82 ALA A C 1
ATOM 611 O O . ALA A 1 82 ? -0.730 -0.943 -18.899 1.00 87.62 82 ALA A O 1
ATOM 612 N N . THR A 1 83 ? 0.489 -2.766 -19.430 1.00 91.69 83 THR A N 1
ATOM 613 C CA . THR A 1 83 ? -0.036 -3.648 -18.392 1.00 91.69 83 THR A CA 1
ATOM 614 C C . THR A 1 83 ? 1.143 -4.331 -17.736 1.00 91.69 83 THR A C 1
ATOM 616 O O . THR A 1 83 ? 1.942 -4.927 -18.468 1.00 91.69 83 THR A O 1
ATOM 619 N N . GLY A 1 84 ? 1.242 -4.175 -16.424 1.00 92.56 84 GLY A N 1
ATOM 620 C CA . GLY A 1 84 ? 2.222 -4.858 -15.610 1.00 92.56 84 GLY A CA 1
ATOM 621 C C . GLY A 1 84 ? 1.964 -6.356 -15.518 1.00 92.56 84 GLY A C 1
ATOM 622 O O . GLY A 1 84 ? 0.933 -6.838 -16.014 1.00 92.56 84 GLY A O 1
ATOM 623 N N . GLY A 1 85 ? 2.950 -7.103 -15.050 1.00 95.62 85 GLY A N 1
ATOM 624 C CA . GLY A 1 85 ? 2.852 -8.546 -14.879 1.00 95.62 85 GLY A CA 1
ATOM 625 C C . GLY A 1 85 ? 2.436 -8.911 -13.461 1.00 95.62 85 GLY A C 1
ATOM 626 O O . GLY A 1 85 ? 2.876 -8.284 -12.529 1.00 95.62 85 GLY A O 1
ATOM 627 N N . ASP A 1 86 ? 1.620 -9.957 -13.297 1.00 97.88 86 ASP A N 1
ATOM 628 C CA . ASP A 1 86 ? 1.318 -10.478 -11.952 1.00 97.88 86 ASP A CA 1
ATOM 629 C C . ASP A 1 86 ? 2.575 -11.142 -11.341 1.00 97.88 86 ASP A C 1
ATOM 631 O O . ASP A 1 86 ? 2.924 -12.278 -11.700 1.00 97.88 86 ASP A O 1
ATOM 635 N N . ASP A 1 87 ? 3.269 -10.455 -10.449 1.00 98.50 87 ASP A N 1
ATOM 636 C CA . ASP A 1 87 ? 4.606 -10.780 -9.971 1.00 98.50 87 ASP A CA 1
ATOM 637 C C . ASP A 1 87 ? 4.620 -11.429 -8.580 1.00 98.50 87 ASP A C 1
ATOM 639 O O . ASP A 1 87 ? 3.718 -11.290 -7.758 1.00 98.50 87 ASP A O 1
ATOM 643 N N . ALA A 1 88 ? 5.673 -12.200 -8.291 1.00 98.62 88 ALA A N 1
ATOM 644 C CA . ALA A 1 88 ? 5.923 -12.754 -6.961 1.00 98.62 88 ALA A CA 1
ATOM 645 C C . ALA A 1 88 ? 7.322 -12.370 -6.474 1.00 98.62 88 ALA A C 1
ATOM 647 O O . ALA A 1 88 ? 8.333 -12.937 -6.906 1.00 98.62 88 ALA A O 1
ATOM 648 N N . LEU A 1 89 ? 7.378 -11.418 -5.550 1.00 98.69 89 LEU A N 1
ATOM 649 C CA . LEU A 1 89 ? 8.596 -10.731 -5.143 1.00 98.69 89 LEU A CA 1
ATOM 650 C C . LEU A 1 89 ? 8.882 -10.961 -3.657 1.00 98.69 89 LEU A C 1
ATOM 652 O O . LEU A 1 89 ? 8.008 -10.802 -2.807 1.00 98.69 89 LEU A O 1
ATOM 656 N N . PHE A 1 90 ? 10.120 -11.341 -3.345 1.00 98.81 90 PHE A N 1
ATOM 657 C CA . PHE A 1 90 ? 10.537 -11.731 -1.998 1.00 98.81 90 PHE A CA 1
ATOM 658 C C . PHE A 1 90 ? 11.845 -11.022 -1.627 1.00 98.81 90 PHE A C 1
ATOM 660 O O . PHE A 1 90 ? 12.868 -11.311 -2.251 1.00 98.81 90 PHE A O 1
ATOM 667 N N . GLY A 1 91 ? 11.824 -10.135 -0.627 1.00 98.44 91 GLY A N 1
ATOM 668 C CA . GLY A 1 91 ? 13.022 -9.483 -0.070 1.00 98.44 91 GLY A CA 1
ATOM 669 C C . GLY A 1 91 ? 13.929 -10.472 0.670 1.00 98.44 91 GLY A C 1
ATOM 670 O O . GLY A 1 91 ? 15.100 -10.635 0.347 1.00 98.44 91 GLY A O 1
ATOM 671 N N . GLU A 1 92 ? 13.313 -11.307 1.509 1.00 98.56 92 GLU A N 1
ATOM 672 C CA . GLU A 1 92 ? 13.946 -12.292 2.393 1.00 98.56 92 GLU A CA 1
ATOM 673 C C . GLU A 1 92 ? 14.574 -11.677 3.651 1.00 98.56 92 GLU A C 1
ATOM 675 O O . GLU A 1 92 ? 13.914 -11.689 4.690 1.00 98.56 92 GLU A O 1
ATOM 680 N N . THR A 1 93 ? 15.835 -11.242 3.657 1.00 98.50 93 THR A N 1
ATOM 681 C CA . THR A 1 93 ? 16.425 -10.645 4.872 1.00 98.50 93 THR A CA 1
ATOM 682 C C . THR A 1 93 ? 17.212 -9.385 4.572 1.00 98.50 93 THR A C 1
ATOM 684 O O . THR A 1 93 ? 18.150 -9.433 3.790 1.00 98.50 93 THR A O 1
ATOM 687 N N . GLY A 1 94 ? 16.990 -8.343 5.362 1.00 98.56 94 GLY A N 1
ATOM 688 C CA . GLY A 1 94 ? 17.575 -7.019 5.196 1.00 98.56 94 GLY A CA 1
ATOM 689 C C . GLY A 1 94 ? 16.468 -5.978 5.119 1.00 98.56 94 GLY A C 1
ATOM 690 O O . GLY A 1 94 ? 15.309 -6.329 5.222 1.00 98.56 94 GLY A O 1
ATOM 691 N N . ASP A 1 95 ? 16.832 -4.696 5.046 1.00 98.75 95 ASP A N 1
ATOM 692 C CA . ASP A 1 95 ? 15.829 -3.640 4.838 1.00 98.75 95 ASP A CA 1
ATOM 693 C C . ASP A 1 95 ? 15.666 -3.422 3.322 1.00 98.75 95 ASP A C 1
ATOM 695 O O . ASP A 1 95 ? 16.548 -2.811 2.693 1.00 98.75 95 ASP A O 1
ATOM 699 N N . ASP A 1 96 ? 14.575 -3.924 2.755 1.00 98.75 96 ASP A N 1
ATOM 700 C CA . ASP A 1 96 ? 14.339 -4.057 1.319 1.00 98.75 96 ASP A CA 1
ATOM 701 C C . ASP A 1 96 ? 13.381 -3.000 0.758 1.00 98.75 96 ASP A C 1
ATOM 703 O O . ASP A 1 96 ? 12.591 -2.366 1.459 1.00 98.75 96 ASP A O 1
ATOM 707 N N . ILE A 1 97 ? 13.451 -2.788 -0.557 1.00 98.62 97 ILE A N 1
ATOM 708 C CA . ILE A 1 97 ? 12.440 -2.052 -1.321 1.00 98.62 97 ILE A CA 1
ATOM 709 C C . ILE A 1 97 ? 11.856 -3.004 -2.357 1.00 98.62 97 ILE A C 1
ATOM 711 O O . ILE A 1 97 ? 12.559 -3.405 -3.286 1.00 98.62 97 ILE A O 1
ATOM 715 N N . VAL A 1 98 ? 10.569 -3.309 -2.239 1.00 98.62 98 VAL A N 1
ATOM 716 C CA . VAL A 1 98 ? 9.849 -4.203 -3.149 1.00 98.62 98 VAL A CA 1
ATOM 717 C C . VAL A 1 98 ? 8.736 -3.422 -3.840 1.00 98.62 98 VAL A C 1
ATOM 719 O O . VAL A 1 98 ? 7.937 -2.755 -3.190 1.00 98.62 98 VAL A O 1
ATOM 722 N N . ILE A 1 99 ? 8.727 -3.454 -5.168 1.00 98.50 99 ILE A N 1
ATOM 723 C CA . ILE A 1 99 ? 7.754 -2.769 -6.024 1.00 98.50 99 ILE A CA 1
ATOM 724 C C . ILE A 1 99 ? 7.214 -3.824 -6.985 1.00 98.50 99 ILE A C 1
ATOM 726 O O . ILE A 1 99 ? 8.032 -4.391 -7.711 1.00 98.50 99 ILE A O 1
ATOM 730 N N . GLY A 1 100 ? 5.914 -4.099 -7.001 1.00 97.44 100 GLY A N 1
ATOM 731 C CA . GLY A 1 100 ? 5.341 -5.095 -7.913 1.00 97.44 100 GLY A CA 1
ATOM 732 C C . GLY A 1 100 ? 5.592 -4.716 -9.362 1.00 97.44 100 GLY A C 1
ATOM 733 O O . GLY A 1 100 ? 6.402 -5.355 -10.015 1.00 97.44 100 GLY A O 1
ATOM 734 N N . ASP A 1 101 ? 5.148 -3.543 -9.804 1.00 94.94 101 ASP A N 1
ATOM 735 C CA . ASP A 1 101 ? 5.347 -3.145 -11.201 1.00 94.94 101 ASP A CA 1
ATOM 736 C C . ASP A 1 101 ? 6.455 -2.092 -11.416 1.00 94.94 101 ASP A C 1
ATOM 738 O O . ASP A 1 101 ? 7.659 -2.354 -11.548 1.00 94.94 101 ASP A O 1
ATOM 742 N N . PHE A 1 102 ? 6.038 -0.832 -11.556 1.00 90.19 102 PHE A N 1
ATOM 743 C CA . PHE A 1 102 ? 6.820 0.234 -12.157 1.00 90.19 102 PHE A CA 1
ATOM 744 C C . PHE A 1 102 ? 7.361 1.152 -11.070 1.00 90.19 102 PHE A C 1
ATOM 746 O O . PHE A 1 102 ? 6.595 1.777 -10.344 1.00 90.19 102 PHE A O 1
ATOM 753 N N . GLU A 1 103 ? 8.668 1.426 -11.037 1.00 90.06 103 GLU A N 1
ATOM 754 C CA . GLU A 1 103 ? 9.162 2.428 -10.070 1.00 90.06 103 GLU A CA 1
ATOM 755 C C . GLU A 1 103 ? 8.587 3.828 -10.357 1.00 90.06 103 GLU A C 1
ATOM 757 O O . GLU A 1 103 ? 8.310 4.610 -9.449 1.00 90.06 103 GLU A O 1
ATOM 762 N N . ASN A 1 104 ? 8.425 4.171 -11.638 1.00 89.25 104 ASN A N 1
ATOM 763 C CA . ASN A 1 104 ? 7.819 5.432 -12.050 1.00 89.25 104 ASN A CA 1
ATOM 764 C C . ASN A 1 104 ? 6.898 5.219 -13.250 1.00 89.25 104 ASN A C 1
ATOM 766 O O . ASN A 1 104 ? 7.362 4.964 -14.370 1.00 89.25 104 ASN A O 1
ATOM 770 N N . ALA A 1 105 ? 5.606 5.442 -13.046 1.00 88.69 105 ALA A N 1
ATOM 771 C CA . ALA A 1 105 ? 4.607 5.358 -14.091 1.00 88.69 105 ALA A CA 1
ATOM 772 C C . ALA A 1 105 ? 4.131 6.766 -14.484 1.00 88.69 105 ALA A C 1
ATOM 774 O O . ALA A 1 105 ? 3.416 7.449 -13.750 1.00 88.69 105 ALA A O 1
ATOM 775 N N . ILE A 1 106 ? 4.556 7.247 -15.658 1.00 86.31 106 ILE A N 1
ATOM 776 C CA . ILE A 1 106 ? 4.334 8.631 -16.096 1.00 86.31 106 ILE A CA 1
ATOM 777 C C . ILE A 1 106 ? 3.683 8.708 -17.482 1.00 86.31 106 ILE A C 1
ATOM 779 O O . ILE A 1 106 ? 4.228 8.286 -18.505 1.00 86.31 106 ILE A O 1
ATOM 783 N N . MET A 1 107 ? 2.541 9.392 -17.546 1.00 83.56 107 MET A N 1
ATOM 784 C CA . MET A 1 107 ? 1.855 9.736 -18.791 1.00 83.56 107 MET A CA 1
ATOM 785 C C . MET A 1 107 ? 2.087 11.209 -19.164 1.00 83.56 107 MET A C 1
ATOM 787 O O . MET A 1 107 ? 1.744 12.105 -18.389 1.00 83.56 107 MET A O 1
ATOM 791 N N . PHE A 1 108 ? 2.614 11.484 -20.369 1.00 75.56 108 PHE A N 1
ATOM 792 C CA . PHE A 1 108 ? 2.732 12.842 -20.924 1.00 75.56 108 PHE A CA 1
ATOM 793 C C . PHE A 1 108 ? 1.914 13.034 -22.214 1.00 75.56 108 PHE A C 1
ATOM 795 O O . PHE A 1 108 ? 2.168 12.367 -23.214 1.00 75.56 108 PHE A O 1
ATOM 802 N N . TYR A 1 109 ? 1.074 14.078 -22.224 1.00 70.00 109 TYR A N 1
ATOM 803 C CA . TYR A 1 109 ? 0.379 14.687 -23.376 1.00 70.00 109 TYR A CA 1
ATOM 804 C C . TYR A 1 109 ? -0.480 13.779 -24.277 1.00 70.00 109 TYR A C 1
ATOM 806 O O . TYR A 1 109 ? -0.147 12.660 -24.658 1.00 70.00 109 TYR A O 1
ATOM 814 N N . ASP A 1 110 ? -1.575 14.375 -24.735 1.00 53.84 110 ASP A N 1
ATOM 815 C CA . ASP A 1 110 ? -2.717 13.750 -25.366 1.00 53.84 110 ASP A CA 1
ATOM 816 C C . ASP A 1 110 ? -3.087 14.418 -26.702 1.00 53.84 110 ASP A C 1
ATOM 818 O O . ASP A 1 110 ? -3.753 15.451 -26.788 1.00 53.84 110 ASP A O 1
ATOM 822 N N . GLY A 1 111 ? -2.769 13.760 -27.810 1.00 60.25 111 GLY A N 1
ATOM 823 C CA . GLY A 1 111 ? -3.647 13.877 -28.970 1.00 60.25 111 GLY A CA 1
ATOM 824 C C . GLY A 1 111 ? -5.070 13.378 -28.649 1.00 60.25 111 GLY A C 1
ATOM 825 O O . GLY A 1 111 ? -5.511 13.276 -27.509 1.00 60.25 111 GLY A O 1
ATOM 826 N N . ALA A 1 112 ? -5.828 12.996 -29.670 1.00 66.00 112 ALA A N 1
ATOM 827 C CA . ALA A 1 112 ? -7.214 12.541 -29.494 1.00 66.00 112 ALA A CA 1
ATOM 828 C C . ALA A 1 112 ? -7.369 11.074 -29.007 1.00 66.00 112 ALA A C 1
ATOM 830 O O . ALA A 1 112 ? -8.403 10.469 -29.273 1.00 66.00 112 ALA A O 1
ATOM 831 N N . GLY A 1 113 ? -6.355 10.466 -28.375 1.00 74.31 113 GLY A N 1
ATOM 832 C CA . GLY A 1 113 ? -6.356 9.052 -27.950 1.00 74.31 113 GLY A CA 1
ATOM 833 C C . GLY A 1 113 ? -6.414 8.871 -26.430 1.00 74.31 113 GLY A C 1
ATOM 834 O O . GLY A 1 113 ? -5.969 9.763 -25.711 1.00 74.31 113 GLY A O 1
ATOM 835 N N . SER A 1 114 ? -6.972 7.753 -25.954 1.00 80.56 114 SER A N 1
ATOM 836 C CA . SER A 1 114 ? -6.947 7.381 -24.527 1.00 80.56 114 SER A CA 1
ATOM 837 C C . SER A 1 114 ? -5.666 6.627 -24.165 1.00 80.56 114 SER A C 1
ATOM 839 O O . SER A 1 114 ? -5.124 5.890 -24.988 1.00 80.56 114 SER A O 1
ATOM 841 N N . GLN A 1 115 ? -5.209 6.789 -22.928 1.00 83.69 115 GLN A N 1
ATOM 842 C CA . GLN A 1 115 ? -4.007 6.157 -22.382 1.00 83.69 115 GLN A CA 1
ATOM 843 C C . GLN A 1 115 ? -4.378 5.380 -21.123 1.00 83.69 115 GLN A C 1
ATOM 845 O O . GLN A 1 115 ? -5.136 5.893 -20.297 1.00 83.69 115 GLN A O 1
ATOM 850 N N . ALA A 1 116 ? -3.837 4.178 -20.981 1.00 88.38 116 ALA A N 1
ATOM 851 C CA . ALA A 1 116 ? -3.979 3.370 -19.781 1.00 88.38 116 ALA A CA 1
ATOM 852 C C . ALA A 1 116 ? -2.615 2.837 -19.333 1.00 88.38 116 ALA A C 1
ATOM 854 O O . ALA A 1 116 ? -1.817 2.407 -20.163 1.00 88.38 116 ALA A O 1
ATOM 855 N N . ILE A 1 117 ? -2.349 2.883 -18.037 1.00 90.56 117 ILE A N 1
ATOM 856 C CA . ILE A 1 117 ? -1.338 2.048 -17.394 1.00 90.56 117 ILE A CA 1
ATOM 857 C C . ILE A 1 117 ? -2.116 1.226 -16.381 1.00 90.56 117 ILE A C 1
ATOM 859 O O . ILE A 1 117 ? -2.913 1.785 -15.621 1.00 90.56 117 ILE A O 1
ATOM 863 N N . THR A 1 118 ? -1.942 -0.080 -16.466 1.00 93.94 118 THR A N 1
ATOM 864 C CA . THR A 1 118 ? -2.568 -1.048 -15.582 1.00 93.94 118 THR A CA 1
ATOM 865 C C . THR A 1 118 ? -1.466 -1.787 -14.846 1.00 93.94 118 THR A C 1
ATOM 867 O O . THR A 1 118 ? -0.511 -2.165 -15.524 1.00 93.94 118 THR A O 1
ATOM 870 N N . GLY A 1 119 ? -1.571 -1.924 -13.531 1.00 94.50 119 GLY A N 1
ATOM 871 C CA . GLY A 1 119 ? -0.665 -2.778 -12.772 1.00 94.50 119 GLY A CA 1
ATOM 872 C C . GLY A 1 119 ? -1.072 -4.250 -12.787 1.00 94.50 119 GLY A C 1
ATOM 873 O O . GLY A 1 119 ? -2.159 -4.571 -13.294 1.00 94.50 119 GLY A O 1
ATOM 874 N N . GLY A 1 120 ? -0.159 -5.121 -12.373 1.00 97.38 120 GLY A N 1
ATOM 875 C CA . GLY A 1 120 ? -0.365 -6.555 -12.167 1.00 97.38 120 GLY A CA 1
ATOM 876 C C . GLY A 1 120 ? -0.951 -6.854 -10.789 1.00 97.38 120 GLY A C 1
ATOM 877 O O . GLY A 1 120 ? -0.855 -6.033 -9.895 1.00 97.38 120 GLY A O 1
ATOM 878 N N . ASP A 1 121 ? -1.603 -8.009 -10.634 1.00 98.44 121 ASP A N 1
ATOM 879 C CA . ASP A 1 121 ? -2.042 -8.478 -9.310 1.00 98.44 121 ASP A CA 1
ATOM 880 C C . ASP A 1 121 ? -0.870 -9.230 -8.640 1.00 98.44 121 ASP A C 1
ATOM 882 O O . ASP A 1 121 ? -0.567 -10.375 -9.011 1.00 98.44 121 ASP A O 1
ATOM 886 N N . ASP A 1 122 ? -0.226 -8.623 -7.647 1.00 98.75 122 ASP A N 1
ATOM 887 C CA . ASP A 1 122 ? 1.099 -9.019 -7.180 1.00 98.75 122 ASP A CA 1
ATOM 888 C C . ASP A 1 122 ? 1.116 -9.710 -5.806 1.00 98.75 122 ASP A C 1
ATOM 890 O O . ASP A 1 122 ? 0.229 -9.593 -4.958 1.00 98.75 122 ASP A O 1
ATOM 894 N N . ILE A 1 123 ? 2.179 -10.481 -5.563 1.00 98.81 123 ILE A N 1
ATOM 895 C CA . ILE A 1 123 ? 2.490 -11.103 -4.272 1.00 98.81 123 ILE A CA 1
ATOM 896 C C . ILE A 1 123 ? 3.824 -10.555 -3.785 1.00 98.81 123 ILE A C 1
ATOM 898 O O . ILE A 1 123 ? 4.882 -10.950 -4.280 1.00 98.81 123 ILE A O 1
ATOM 902 N N . LEU A 1 124 ? 3.789 -9.709 -2.758 1.00 98.75 124 LEU A N 1
ATOM 903 C CA . LEU A 1 124 ? 4.988 -9.098 -2.186 1.00 98.75 124 LEU A CA 1
ATOM 904 C C . LEU A 1 124 ? 5.235 -9.617 -0.773 1.00 98.75 124 LEU A C 1
ATOM 906 O O . LEU A 1 124 ? 4.326 -9.666 0.058 1.00 98.75 124 LEU A O 1
ATOM 910 N N . ARG A 1 125 ? 6.472 -10.023 -0.493 1.00 98.88 125 ARG A N 1
ATOM 911 C CA . ARG A 1 125 ? 6.926 -10.446 0.836 1.00 98.88 125 ARG A CA 1
ATOM 912 C C . ARG A 1 125 ? 8.211 -9.712 1.198 1.00 98.88 125 ARG A C 1
ATOM 914 O O . ARG A 1 125 ? 9.208 -9.906 0.506 1.00 98.88 125 ARG A O 1
ATOM 921 N N . GLY A 1 126 ? 8.189 -8.919 2.268 1.00 98.62 126 GLY A N 1
ATOM 922 C CA . GLY A 1 126 ? 9.373 -8.213 2.772 1.00 98.62 126 GLY A CA 1
ATOM 923 C C . GLY A 1 126 ? 10.343 -9.212 3.388 1.00 98.62 126 GLY A C 1
ATOM 924 O O . GLY A 1 126 ? 11.363 -9.567 2.799 1.00 98.62 126 GLY A O 1
ATOM 925 N N . GLY A 1 127 ? 9.902 -9.860 4.462 1.00 98.75 127 GLY A N 1
ATOM 926 C CA . GLY A 1 127 ? 10.659 -10.898 5.139 1.00 98.75 127 GLY A CA 1
ATOM 927 C C . GLY A 1 127 ? 11.130 -10.404 6.493 1.00 98.75 127 GLY A C 1
ATOM 928 O O . GLY A 1 127 ? 10.316 -10.267 7.394 1.00 98.75 127 GLY A O 1
ATOM 929 N N . ALA A 1 128 ? 12.435 -10.275 6.705 1.00 98.62 128 ALA A N 1
ATOM 930 C CA . ALA A 1 128 ? 12.979 -9.784 7.966 1.00 98.62 128 ALA A CA 1
ATOM 931 C C . ALA A 1 128 ? 13.807 -8.518 7.756 1.00 98.62 128 ALA A C 1
ATOM 933 O O . ALA A 1 128 ? 14.887 -8.601 7.181 1.00 98.62 128 ALA A O 1
ATOM 934 N N . GLY A 1 129 ? 13.411 -7.420 8.385 1.00 98.69 129 GLY A N 1
ATOM 935 C CA . GLY A 1 129 ? 14.010 -6.097 8.261 1.00 98.69 129 GLY A CA 1
ATOM 936 C C . GLY A 1 129 ? 12.912 -5.043 8.207 1.00 98.69 129 GLY A C 1
ATOM 937 O O . GLY A 1 129 ? 11.760 -5.360 8.429 1.00 98.69 129 GLY A O 1
ATOM 938 N N . ASN A 1 130 ? 13.279 -3.775 8.044 1.00 98.81 130 ASN A N 1
ATOM 939 C CA . ASN A 1 130 ? 12.296 -2.697 7.908 1.00 98.81 130 ASN A CA 1
ATOM 940 C C . ASN A 1 130 ? 12.120 -2.402 6.422 1.00 98.81 130 ASN A C 1
ATOM 942 O O . ASN A 1 130 ? 12.929 -1.678 5.830 1.00 98.81 130 ASN A O 1
ATOM 946 N N . ASP A 1 131 ? 11.079 -2.963 5.838 1.00 98.81 131 ASP A N 1
ATOM 947 C CA . ASP A 1 131 ? 10.896 -3.031 4.402 1.00 98.81 131 ASP A CA 1
ATOM 948 C C . ASP A 1 131 ? 9.976 -1.913 3.895 1.00 98.81 131 ASP A C 1
ATOM 950 O O . ASP A 1 131 ? 9.134 -1.366 4.611 1.00 98.81 131 ASP A O 1
ATOM 954 N N . ALA A 1 132 ? 10.145 -1.535 2.630 1.00 98.69 132 ALA A N 1
ATOM 955 C CA . ALA A 1 132 ? 9.232 -0.647 1.919 1.00 98.69 132 ALA A CA 1
ATOM 956 C C . ALA A 1 132 ? 8.600 -1.394 0.742 1.00 98.69 132 ALA A C 1
ATOM 958 O O . ALA A 1 132 ? 9.279 -1.684 -0.246 1.00 98.69 132 ALA A O 1
ATOM 959 N N . LEU A 1 133 ? 7.304 -1.677 0.846 1.00 98.75 133 LEU A N 1
ATOM 960 C CA . LEU A 1 133 ? 6.547 -2.461 -0.120 1.00 98.75 133 LEU A CA 1
ATOM 961 C C . LEU A 1 133 ? 5.507 -1.569 -0.806 1.00 98.75 133 LEU A C 1
ATOM 963 O O . LEU A 1 133 ? 4.779 -0.825 -0.145 1.00 98.75 133 LEU A O 1
ATOM 967 N N . TYR A 1 134 ? 5.465 -1.639 -2.131 1.00 98.50 134 TYR A N 1
ATOM 968 C CA . TYR A 1 134 ? 4.516 -0.935 -2.992 1.00 98.50 134 TYR A CA 1
ATOM 969 C C . TYR A 1 134 ? 3.938 -1.959 -3.957 1.00 98.50 134 TYR A C 1
ATOM 971 O O . TYR A 1 134 ? 4.737 -2.527 -4.703 1.00 98.50 134 TYR A O 1
ATOM 979 N N . GLY A 1 135 ? 2.628 -2.194 -3.961 1.00 97.94 135 GLY A N 1
ATOM 980 C CA . GLY A 1 135 ? 2.028 -3.165 -4.875 1.00 97.94 135 GLY A CA 1
ATOM 981 C C . GLY A 1 135 ? 2.310 -2.802 -6.322 1.00 97.94 135 GLY A C 1
ATOM 982 O O . GLY A 1 135 ? 3.135 -3.474 -6.907 1.00 97.94 135 GLY A O 1
ATOM 983 N N . ASP A 1 136 ? 1.909 -1.640 -6.855 1.00 96.56 136 ASP A N 1
ATOM 984 C CA . ASP A 1 136 ? 2.336 -1.303 -8.233 1.00 96.56 136 ASP A CA 1
ATOM 985 C C . ASP A 1 136 ? 3.473 -0.283 -8.325 1.00 96.56 136 ASP A C 1
ATOM 987 O O . ASP A 1 136 ? 4.465 -0.488 -9.032 1.00 96.56 136 ASP A O 1
ATOM 991 N N . THR A 1 137 ? 3.303 0.922 -7.753 1.00 95.06 137 THR A N 1
ATOM 992 C CA . THR A 1 137 ? 4.188 2.045 -8.116 1.00 95.06 137 THR A CA 1
ATOM 993 C C . THR A 1 137 ? 4.386 3.123 -7.051 1.00 95.06 137 THR A C 1
ATOM 995 O O . THR A 1 137 ? 3.458 3.813 -6.637 1.00 95.06 137 THR A O 1
ATOM 998 N N . PRO A 1 138 ? 5.638 3.475 -6.714 1.00 95.56 138 PRO A N 1
ATOM 999 C CA . PRO A 1 138 ? 5.911 4.651 -5.892 1.00 95.56 138 PRO A CA 1
ATOM 1000 C C . PRO A 1 138 ? 5.400 5.977 -6.490 1.00 95.56 138 PRO A C 1
ATOM 1002 O O . PRO A 1 138 ? 5.184 6.950 -5.763 1.00 95.56 138 PRO A O 1
ATOM 1005 N N . LEU A 1 139 ? 5.236 6.075 -7.815 1.00 93.62 139 LEU A N 1
ATOM 1006 C CA . LEU A 1 139 ? 4.800 7.314 -8.458 1.00 93.62 139 LEU A CA 1
ATOM 1007 C C . LEU A 1 139 ? 3.961 7.058 -9.711 1.00 93.62 139 LEU A C 1
ATOM 1009 O O . LEU A 1 139 ? 4.496 6.818 -10.796 1.00 93.62 139 LEU A O 1
ATOM 1013 N N . ALA A 1 140 ? 2.659 7.311 -9.590 1.00 93.00 140 ALA A N 1
ATOM 1014 C CA . ALA A 1 140 ? 1.727 7.408 -10.703 1.00 93.00 140 ALA A CA 1
ATOM 1015 C C . ALA A 1 140 ? 1.481 8.879 -11.063 1.00 93.00 140 ALA A C 1
ATOM 1017 O O . ALA A 1 140 ? 0.900 9.654 -10.296 1.00 93.00 140 ALA A O 1
ATOM 1018 N N . GLN A 1 141 ? 1.914 9.309 -12.249 1.00 91.25 141 GLN A N 1
ATOM 1019 C CA . GLN A 1 141 ? 1.872 10.718 -12.630 1.00 91.25 141 GLN A CA 1
ATOM 1020 C C . GLN A 1 141 ? 1.275 10.975 -14.016 1.00 91.25 141 GLN A C 1
ATOM 1022 O O . GLN A 1 141 ? 1.772 10.509 -15.038 1.00 91.25 141 GLN A O 1
ATOM 1027 N N . ILE A 1 142 ? 0.251 11.833 -14.071 1.00 87.56 142 ILE A N 1
ATOM 1028 C CA . ILE A 1 142 ? -0.366 12.291 -15.323 1.00 87.56 142 ILE A CA 1
ATOM 1029 C C . ILE A 1 142 ? -0.082 13.777 -15.562 1.00 87.56 142 ILE A C 1
ATOM 1031 O O . ILE A 1 142 ? -0.592 14.657 -14.858 1.00 87.56 142 ILE A O 1
ATOM 1035 N N . PHE A 1 143 ? 0.657 14.076 -16.629 1.00 83.56 143 PHE A N 1
ATOM 1036 C CA . PHE A 1 143 ? 0.846 15.429 -17.147 1.00 83.56 143 PHE A CA 1
ATOM 1037 C C . PHE A 1 143 ? -0.042 15.688 -18.357 1.00 83.56 143 PHE A C 1
ATOM 1039 O O . PHE A 1 143 ? 0.076 15.028 -19.388 1.00 83.56 143 PHE A O 1
ATOM 1046 N N . TRP A 1 144 ? -0.853 16.743 -18.266 1.00 79.44 144 TRP A N 1
ATOM 1047 C CA . TRP A 1 144 ? -1.703 17.216 -19.361 1.00 79.44 144 TRP A CA 1
ATOM 1048 C C . TRP A 1 144 ? -2.626 16.095 -19.886 1.00 79.44 144 TRP A C 1
ATOM 1050 O O . TRP A 1 144 ? -2.471 15.652 -21.022 1.00 79.44 144 TRP A O 1
ATOM 1060 N N . PRO A 1 145 ? -3.623 15.669 -19.088 1.00 73.38 145 PRO A N 1
ATOM 1061 C CA . PRO A 1 145 ? -4.498 14.533 -19.409 1.00 73.38 145 PRO A CA 1
ATOM 1062 C C . PRO A 1 145 ? -5.411 14.758 -20.615 1.00 73.38 145 PRO A C 1
ATOM 1064 O O . PRO A 1 145 ? -5.825 15.896 -20.841 1.00 73.38 145 PRO A O 1
ATOM 1067 N N . GLY A 1 146 ? -5.806 13.660 -21.272 1.00 63.78 146 GLY A N 1
ATOM 1068 C CA . GLY A 1 146 ? -6.775 13.562 -22.378 1.00 63.78 146 GLY A CA 1
ATOM 1069 C C . GLY A 1 146 ? -7.906 14.595 -22.384 1.00 63.78 146 GLY A C 1
ATOM 1070 O O . GLY A 1 146 ? -8.614 14.698 -21.389 1.00 63.78 146 GLY A O 1
ATOM 1071 N N . VAL A 1 147 ? -8.150 15.314 -23.489 1.00 67.62 147 VAL A N 1
ATOM 1072 C CA . VAL A 1 147 ? -9.402 16.061 -23.723 1.00 67.62 147 VAL A CA 1
ATOM 1073 C C . VAL A 1 147 ? -10.518 15.105 -24.139 1.00 67.62 147 VAL A C 1
ATOM 1075 O O . VAL A 1 147 ? -10.330 14.271 -25.023 1.00 67.62 147 VAL A O 1
ATOM 1078 N N . ALA A 1 148 ? -11.706 15.252 -23.545 1.00 63.78 148 ALA A N 1
ATOM 1079 C CA . ALA A 1 148 ? -12.849 14.396 -23.846 1.00 63.78 148 ALA A CA 1
ATOM 1080 C C . ALA A 1 148 ? -13.088 14.230 -25.369 1.00 63.78 148 ALA A C 1
ATOM 1082 O O . ALA A 1 148 ? -13.081 15.223 -26.109 1.00 63.78 148 ALA A O 1
ATOM 1083 N N . PRO A 1 149 ? -13.350 12.995 -25.842 1.00 66.56 149 PRO A N 1
ATOM 1084 C CA . PRO A 1 149 ? -13.676 11.809 -25.044 1.00 66.56 149 PRO A CA 1
ATOM 1085 C C . PRO A 1 149 ? -12.469 11.015 -24.511 1.00 66.56 149 PRO A C 1
ATOM 1087 O O . PRO A 1 149 ? -12.692 9.988 -23.880 1.00 66.56 149 PRO A O 1
ATOM 1090 N N . SER A 1 150 ? -11.229 11.449 -24.753 1.00 73.00 150 SER A N 1
ATOM 1091 C CA . SER A 1 150 ? -10.039 10.743 -24.270 1.00 73.00 150 SER A CA 1
ATOM 1092 C C . SER A 1 150 ? -9.917 10.782 -22.750 1.00 73.00 150 SER A C 1
ATOM 1094 O O . SER A 1 150 ? -10.222 11.795 -22.119 1.00 73.00 150 SER A O 1
ATOM 1096 N N . THR A 1 151 ? -9.417 9.689 -22.183 1.00 79.19 151 THR A N 1
ATOM 1097 C CA . THR A 1 151 ? -9.109 9.543 -20.757 1.00 79.19 151 THR A CA 1
ATOM 1098 C C . THR A 1 151 ? -7.670 9.074 -20.595 1.00 79.19 151 THR A C 1
ATOM 1100 O O . THR A 1 151 ? -7.185 8.277 -21.400 1.00 79.19 151 THR A O 1
ATOM 1103 N N . SER A 1 152 ? -6.999 9.585 -19.569 1.00 86.56 152 SER A N 1
ATOM 1104 C CA . SER A 1 152 ? -5.727 9.047 -19.085 1.00 86.56 152 SER A CA 1
ATOM 1105 C C . SER A 1 152 ? -6.029 8.335 -17.772 1.00 86.56 152 SER A C 1
ATOM 1107 O O . SER A 1 152 ? -6.550 8.971 -16.851 1.00 86.56 152 SER A O 1
ATOM 1109 N N . THR A 1 153 ? -5.788 7.031 -17.717 1.00 90.19 153 THR A N 1
ATOM 1110 C CA . THR A 1 153 ? -6.265 6.183 -16.624 1.00 90.19 153 THR A CA 1
ATOM 1111 C C . THR A 1 153 ? -5.134 5.341 -16.052 1.00 90.19 153 THR A C 1
ATOM 1113 O O . THR A 1 153 ? -4.505 4.591 -16.788 1.00 90.19 153 THR A O 1
ATOM 1116 N N . PHE A 1 154 ? -4.921 5.449 -14.748 1.00 93.69 154 PHE A N 1
ATOM 1117 C CA . PHE A 1 154 ? -4.245 4.424 -13.965 1.00 93.69 154 PHE A CA 1
ATOM 1118 C C . PHE A 1 154 ? -5.290 3.463 -13.404 1.00 93.69 154 PHE A C 1
ATOM 1120 O O . PHE A 1 154 ? -6.382 3.886 -13.014 1.00 93.69 154 PHE A O 1
ATOM 1127 N N . THR A 1 155 ? -5.008 2.172 -13.468 1.00 96.12 155 THR A N 1
ATOM 1128 C CA . THR A 1 155 ? -5.792 1.119 -12.814 1.00 96.12 155 THR A CA 1
ATOM 1129 C C . THR A 1 155 ? -4.792 0.195 -12.167 1.00 96.12 155 THR A C 1
ATOM 1131 O O . THR A 1 155 ? -4.040 -0.439 -12.890 1.00 96.12 155 THR A O 1
ATOM 1134 N N . PHE A 1 156 ? -4.738 0.224 -10.856 1.00 97.12 156 PHE A N 1
ATOM 1135 C CA . PHE A 1 156 ? -3.794 -0.558 -10.083 1.00 97.12 156 PHE A CA 1
ATOM 1136 C C . PHE A 1 156 ? -4.300 -2.002 -9.926 1.00 97.12 156 PHE A C 1
ATOM 1138 O O . PHE A 1 156 ? -5.451 -2.281 -10.312 1.00 97.12 156 PHE A O 1
ATOM 1145 N N . GLY A 1 157 ? -3.411 -2.913 -9.555 1.00 98.00 157 GLY A N 1
ATOM 1146 C CA . GLY A 1 157 ? -3.672 -4.341 -9.398 1.00 98.00 157 GLY A CA 1
ATOM 1147 C C . GLY A 1 157 ? -4.033 -4.716 -7.968 1.00 98.00 157 GLY A C 1
ATOM 1148 O O . GLY A 1 157 ? -3.774 -3.969 -7.047 1.00 98.00 157 GLY A O 1
ATOM 1149 N N . ALA A 1 158 ? -4.739 -5.833 -7.801 1.00 98.62 158 ALA A N 1
ATOM 1150 C CA . ALA A 1 158 ? -5.180 -6.294 -6.487 1.00 98.62 158 ALA A CA 1
ATOM 1151 C C . ALA A 1 158 ? -4.103 -7.165 -5.834 1.00 98.62 158 ALA A C 1
ATOM 1153 O O . ALA A 1 158 ? -3.906 -8.319 -6.237 1.00 98.62 158 ALA A O 1
ATOM 1154 N N . ASP A 1 159 ? -3.488 -6.649 -4.778 1.00 98.81 159 ASP A N 1
ATOM 1155 C CA . ASP A 1 159 ? -2.218 -7.157 -4.274 1.00 98.81 159 ASP A CA 1
ATOM 1156 C C . ASP A 1 159 ? -2.345 -7.933 -2.954 1.00 98.81 159 ASP A C 1
ATOM 1158 O O . ASP A 1 159 ? -3.210 -7.691 -2.108 1.00 98.81 159 ASP A O 1
ATOM 1162 N N . ASP A 1 160 ? -1.460 -8.914 -2.755 1.00 98.88 160 ASP A N 1
ATOM 1163 C CA . ASP A 1 160 ? -1.280 -9.641 -1.492 1.00 98.88 160 ASP A CA 1
ATOM 1164 C C . ASP A 1 160 ? 0.103 -9.328 -0.921 1.00 98.88 160 ASP A C 1
ATOM 1166 O O . ASP A 1 160 ? 1.107 -9.934 -1.316 1.00 98.88 160 ASP A O 1
ATOM 1170 N N . ILE A 1 161 ? 0.149 -8.409 0.042 1.00 98.88 161 ILE A N 1
ATOM 1171 C CA . ILE A 1 161 ? 1.378 -7.852 0.609 1.00 98.88 161 ILE A CA 1
ATOM 1172 C C . ILE A 1 161 ? 1.521 -8.267 2.077 1.00 98.88 161 ILE A C 1
ATOM 1174 O O . ILE A 1 161 ? 0.576 -8.199 2.863 1.00 98.88 161 ILE A O 1
ATOM 1178 N N . ASP A 1 162 ? 2.716 -8.714 2.452 1.00 98.88 162 ASP A N 1
ATOM 1179 C CA . ASP A 1 162 ? 3.060 -9.093 3.827 1.00 98.88 162 ASP A CA 1
ATOM 1180 C C . ASP A 1 162 ? 4.490 -8.619 4.137 1.00 98.88 162 ASP A C 1
ATOM 1182 O O . ASP A 1 162 ? 5.447 -9.062 3.489 1.00 98.88 162 ASP A O 1
ATOM 1186 N N . GLY A 1 163 ? 4.605 -7.663 5.063 1.00 98.75 163 GLY A N 1
ATOM 1187 C CA . GLY A 1 163 ? 5.864 -7.029 5.469 1.00 98.75 163 GLY A CA 1
ATOM 1188 C C . GLY A 1 163 ? 6.781 -8.020 6.175 1.00 98.75 163 GLY A C 1
ATOM 1189 O O . GLY A 1 163 ? 7.900 -8.271 5.730 1.00 98.75 163 GLY A O 1
ATOM 1190 N N . GLY A 1 164 ? 6.238 -8.746 7.147 1.00 98.81 164 GLY A N 1
ATOM 1191 C CA . GLY A 1 164 ? 6.926 -9.835 7.818 1.00 98.81 164 GLY A CA 1
ATOM 1192 C C . GLY A 1 164 ? 7.400 -9.421 9.201 1.00 98.81 164 GLY A C 1
ATOM 1193 O O . GLY A 1 164 ? 6.609 -9.433 10.132 1.00 98.81 164 GLY A O 1
ATOM 1194 N N . ALA A 1 165 ? 8.696 -9.211 9.404 1.00 98.69 165 ALA A N 1
ATOM 1195 C CA . ALA A 1 165 ? 9.249 -8.875 10.710 1.00 98.69 165 ALA A CA 1
ATOM 1196 C C . ALA A 1 165 ? 10.137 -7.639 10.642 1.00 98.69 165 ALA A C 1
ATOM 1198 O O . ALA A 1 165 ? 11.210 -7.697 10.054 1.00 98.69 165 ALA A O 1
ATOM 1199 N N . GLY A 1 166 ? 9.806 -6.619 11.419 1.00 98.62 166 GLY A N 1
ATOM 1200 C CA . GLY A 1 166 ? 10.441 -5.311 11.440 1.00 98.62 166 GLY A CA 1
ATOM 1201 C C . GLY A 1 166 ? 9.374 -4.231 11.325 1.00 98.62 166 GLY A C 1
ATOM 1202 O O . GLY A 1 166 ? 8.197 -4.523 11.397 1.00 98.62 166 GLY A O 1
ATOM 1203 N N . ASN A 1 167 ? 9.790 -2.970 11.261 1.00 98.81 167 ASN A N 1
ATOM 1204 C CA . ASN A 1 167 ? 8.852 -1.859 11.158 1.00 98.81 167 ASN A CA 1
ATOM 1205 C C . ASN A 1 167 ? 8.701 -1.473 9.686 1.00 98.81 167 ASN A C 1
ATOM 1207 O O . ASN A 1 167 ? 9.530 -0.720 9.157 1.00 98.81 167 ASN A O 1
ATOM 1211 N N . ASP A 1 168 ? 7.648 -1.955 9.053 1.00 98.88 168 ASP A N 1
ATOM 1212 C CA . ASP A 1 168 ? 7.466 -1.918 7.613 1.00 98.88 168 ASP A CA 1
ATOM 1213 C C . ASP A 1 168 ? 6.636 -0.716 7.151 1.00 98.88 168 ASP A C 1
ATOM 1215 O O . ASP A 1 168 ? 5.865 -0.092 7.890 1.00 98.88 168 ASP A O 1
ATOM 1219 N N . TYR A 1 169 ? 6.826 -0.350 5.886 1.00 98.69 169 TYR A N 1
ATOM 1220 C CA . TYR A 1 169 ? 6.050 0.667 5.193 1.00 98.69 169 TYR A CA 1
ATOM 1221 C C . TYR A 1 169 ? 5.390 0.048 3.965 1.00 98.69 169 TYR A C 1
ATOM 1223 O O . TYR A 1 169 ? 6.053 -0.192 2.956 1.00 98.69 169 TYR A O 1
ATOM 1231 N N . ILE A 1 170 ? 4.084 -0.175 4.050 1.00 98.81 170 ILE A N 1
ATOM 1232 C CA . ILE A 1 170 ? 3.290 -0.854 3.030 1.00 98.81 170 ILE A CA 1
ATOM 1233 C C . ILE A 1 170 ? 2.308 0.129 2.401 1.00 98.81 170 ILE A C 1
ATOM 1235 O O . ILE A 1 170 ? 1.615 0.881 3.092 1.00 98.81 170 ILE A O 1
ATOM 1239 N N . VAL A 1 171 ? 2.259 0.095 1.075 1.00 98.56 171 VAL A N 1
ATOM 1240 C CA . VAL A 1 171 ? 1.263 0.760 0.242 1.00 98.56 171 VAL A CA 1
ATOM 1241 C C . VAL A 1 171 ? 0.732 -0.294 -0.725 1.00 98.56 171 VAL A C 1
ATOM 1243 O O . VAL A 1 171 ? 1.550 -0.866 -1.445 1.00 98.56 171 VAL A O 1
ATOM 1246 N N . GLY A 1 172 ? -0.572 -0.564 -0.711 1.00 97.88 172 GLY A N 1
ATOM 1247 C CA . GLY A 1 172 ? -1.214 -1.502 -1.636 1.00 97.88 172 GLY A CA 1
ATOM 1248 C C . GLY A 1 172 ? -1.012 -1.044 -3.067 1.00 97.88 172 GLY A C 1
ATOM 1249 O O . GLY A 1 172 ? -0.201 -1.628 -3.752 1.00 97.88 172 GLY A O 1
ATOM 1250 N N . ASP A 1 173 ? -1.516 0.123 -3.454 1.00 96.69 173 ASP A N 1
ATOM 1251 C CA . ASP A 1 173 ? -1.304 0.602 -4.825 1.00 96.69 173 ASP A CA 1
ATOM 1252 C C . ASP A 1 173 ? -0.114 1.592 -4.970 1.00 96.69 173 ASP A C 1
ATOM 1254 O O . ASP A 1 173 ? 1.078 1.313 -4.774 1.00 96.69 173 ASP A O 1
ATOM 1258 N N . ALA A 1 174 ? -0.431 2.845 -5.336 1.00 94.56 174 ALA A N 1
ATOM 1259 C CA . ALA A 1 174 ? 0.532 3.872 -5.660 1.00 94.56 174 ALA A CA 1
ATOM 1260 C C . ALA A 1 174 ? 0.793 4.831 -4.502 1.00 94.56 174 ALA A C 1
ATOM 1262 O O . ALA A 1 174 ? -0.076 5.605 -4.111 1.00 94.56 174 ALA A O 1
ATOM 1263 N N . HIS A 1 175 ? 2.049 4.957 -4.069 1.00 94.56 175 HIS A N 1
ATOM 1264 C CA . HIS A 1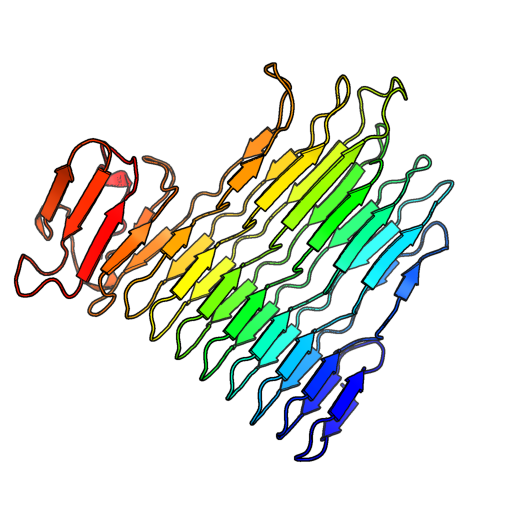 175 ? 2.410 5.916 -3.016 1.00 94.56 175 HIS A CA 1
ATOM 1265 C C . HIS A 1 175 ? 1.965 7.345 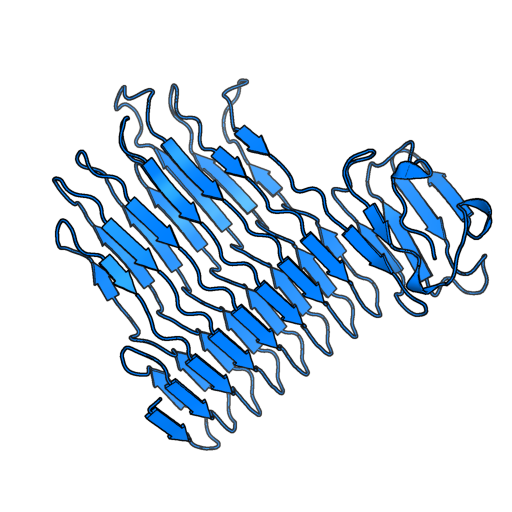-3.378 1.00 94.56 175 HIS A C 1
ATOM 1267 O O . HIS A 1 175 ? 1.255 8.001 -2.609 1.00 94.56 175 HIS A O 1
ATOM 1273 N N . GLU A 1 176 ? 2.363 7.863 -4.544 1.00 93.88 176 GLU A N 1
ATOM 1274 C CA . GLU A 1 176 ? 1.906 9.174 -5.010 1.00 93.88 176 GLU A CA 1
ATOM 1275 C C . GLU A 1 176 ? 1.082 9.097 -6.302 1.00 93.88 176 GLU A C 1
ATOM 1277 O O . GLU A 1 176 ? 1.613 8.825 -7.380 1.00 93.88 176 GLU A O 1
ATOM 1282 N N . ALA A 1 177 ? -0.190 9.502 -6.222 1.00 91.25 177 ALA A N 1
ATOM 1283 C CA . ALA A 1 177 ? -1.099 9.622 -7.359 1.00 91.25 177 ALA A CA 1
ATOM 1284 C C . ALA A 1 177 ? -1.283 11.097 -7.766 1.00 91.25 177 ALA A C 1
ATOM 1286 O O . ALA A 1 177 ? -2.111 11.866 -7.251 1.00 91.25 177 ALA A O 1
ATOM 1287 N N . ASN A 1 178 ? -0.466 11.526 -8.724 1.00 89.88 178 ASN A N 1
ATOM 1288 C CA . ASN A 1 178 ? -0.262 12.927 -9.062 1.00 89.88 178 ASN A CA 1
ATOM 1289 C C . ASN A 1 178 ? -0.813 13.292 -10.439 1.00 89.88 178 ASN A C 1
ATOM 1291 O O . ASN A 1 178 ? -0.559 12.640 -11.450 1.00 89.88 178 ASN A O 1
ATOM 1295 N N . THR A 1 179 ? -1.460 14.450 -10.540 1.00 86.50 179 THR A N 1
ATOM 1296 C CA . THR A 1 179 ? -1.850 14.986 -11.844 1.00 86.50 179 THR A CA 1
ATOM 1297 C C . THR A 1 179 ? -1.731 16.500 -11.956 1.00 86.50 179 THR A C 1
ATOM 1299 O O . THR A 1 179 ? -1.954 17.257 -11.008 1.00 86.50 179 THR A O 1
ATOM 1302 N N . SER A 1 180 ? -1.380 16.975 -13.153 1.00 80.88 180 SER A N 1
ATOM 1303 C CA . SER A 1 180 ? -1.289 18.402 -13.450 1.00 80.88 180 SER A CA 1
ATOM 1304 C C . SER A 1 180 ? -1.839 18.758 -14.829 1.00 80.88 180 SER A C 1
ATOM 1306 O O . SER A 1 180 ? -1.677 18.033 -15.812 1.00 80.88 180 SER A O 1
ATOM 1308 N N . ASN A 1 181 ? -2.470 19.931 -14.916 1.00 73.44 181 ASN A N 1
ATOM 1309 C CA . ASN A 1 181 ? -2.931 20.502 -16.179 1.00 73.44 181 ASN A CA 1
ATOM 1310 C C . ASN A 1 181 ? -2.149 21.780 -16.525 1.00 73.44 181 ASN A C 1
ATOM 1312 O O . ASN A 1 181 ? -1.877 22.614 -15.657 1.00 73.44 181 ASN A O 1
ATOM 1316 N N . ALA A 1 182 ? -1.834 21.971 -17.810 1.00 63.31 182 ALA A N 1
ATOM 1317 C CA . ALA A 1 182 ? -1.180 23.175 -18.301 1.00 63.31 182 ALA A CA 1
ATOM 1318 C C . ALA A 1 182 ? -2.080 24.390 -18.050 1.00 63.31 182 ALA A C 1
ATOM 1320 O O . ALA A 1 182 ? -3.263 24.403 -18.406 1.00 63.31 182 ALA A O 1
ATOM 1321 N N . ALA A 1 183 ? -1.507 25.436 -17.456 1.00 53.44 183 ALA A N 1
ATOM 1322 C CA . ALA A 1 183 ? -2.202 26.700 -17.285 1.00 53.44 183 ALA A CA 1
ATOM 1323 C C . ALA A 1 183 ? -2.672 27.231 -18.645 1.00 53.44 183 ALA A C 1
ATOM 1325 O O . ALA A 1 183 ? -1.896 27.303 -19.595 1.00 53.44 183 ALA A O 1
ATOM 1326 N N . ASN A 1 184 ? -3.934 27.672 -18.700 1.00 53.56 184 ASN A N 1
ATOM 1327 C CA . ASN A 1 184 ? -4.464 28.523 -19.769 1.00 53.56 184 ASN A CA 1
ATOM 1328 C C . ASN A 1 184 ? -4.829 27.843 -21.108 1.00 53.56 184 ASN A C 1
ATOM 1330 O O . ASN A 1 184 ? -4.799 28.492 -22.152 1.00 53.56 184 ASN A O 1
ATOM 1334 N N . THR A 1 185 ? -5.208 26.561 -21.109 1.00 55.81 185 THR A N 1
ATOM 1335 C CA . THR A 1 185 ? -5.601 25.869 -22.355 1.00 55.81 185 THR A CA 1
ATOM 1336 C C . THR A 1 185 ? -7.105 25.914 -22.666 1.00 55.81 185 THR A C 1
ATOM 1338 O O . THR A 1 185 ? -7.506 25.611 -23.784 1.00 55.81 185 THR A O 1
ATOM 1341 N N . GLY A 1 186 ? -7.960 26.341 -21.727 1.00 54.50 186 GLY A N 1
ATOM 1342 C CA . GLY A 1 186 ? -9.408 26.484 -21.957 1.00 54.50 186 GLY A CA 1
ATOM 1343 C C . GLY A 1 186 ? -10.176 25.162 -22.128 1.00 54.50 186 GLY A C 1
ATOM 1344 O O . GLY A 1 186 ? -11.359 25.189 -22.467 1.00 54.50 186 GLY A O 1
ATOM 1345 N N . PHE A 1 187 ? -9.537 24.014 -21.883 1.00 56.47 187 PHE A N 1
ATOM 1346 C CA . PHE A 1 187 ? -10.145 22.690 -22.027 1.00 56.47 187 PHE A CA 1
ATOM 1347 C C . PHE A 1 187 ? -10.712 22.191 -20.690 1.00 56.47 187 PHE A C 1
ATOM 1349 O O . PHE A 1 187 ? -10.015 21.563 -19.899 1.00 56.47 187 PHE A O 1
ATOM 1356 N N . ALA A 1 188 ? -11.998 22.456 -20.450 1.00 55.88 188 ALA A N 1
ATOM 1357 C CA . ALA A 1 188 ? -12.730 22.079 -19.233 1.00 55.88 188 ALA A CA 1
ATOM 1358 C C . ALA A 1 188 ? -13.196 20.603 -19.192 1.00 55.88 188 ALA A C 1
ATOM 1360 O O . ALA A 1 188 ? -14.128 20.273 -18.467 1.00 55.88 188 ALA A O 1
ATOM 1361 N N . SER A 1 189 ? -12.617 19.725 -20.013 1.00 61.31 189 SER A N 1
ATOM 1362 C CA . SER A 1 189 ? -13.076 18.334 -20.187 1.00 61.31 189 SER A CA 1
ATOM 1363 C C . SER A 1 189 ? -11.914 17.348 -20.181 1.00 61.31 189 SER A C 1
ATOM 1365 O O . SER A 1 189 ? -11.952 16.356 -20.900 1.00 61.31 189 SER A O 1
ATOM 1367 N N . ARG A 1 190 ? -10.842 17.671 -19.446 1.00 68.56 190 ARG A N 1
ATOM 1368 C CA . ARG A 1 190 ? -9.699 16.769 -19.300 1.00 68.56 190 ARG A CA 1
ATOM 1369 C C . ARG A 1 190 ? -9.931 15.791 -18.156 1.00 68.56 190 ARG A C 1
ATOM 1371 O O . ARG A 1 190 ? -10.290 16.245 -17.070 1.00 68.56 190 ARG A O 1
ATOM 1378 N N . HIS A 1 191 ? -9.766 14.492 -18.401 1.00 75.94 191 HIS A N 1
ATOM 1379 C CA . HIS A 1 191 ? -10.115 13.429 -17.451 1.00 75.94 191 HIS A CA 1
ATOM 1380 C C . HIS A 1 191 ? -8.876 12.582 -17.127 1.00 75.94 191 HIS A C 1
ATOM 1382 O O . HIS A 1 191 ? -8.450 11.769 -17.948 1.00 75.94 191 HIS A O 1
ATOM 1388 N N . ALA A 1 192 ? -8.307 12.796 -15.940 1.00 86.38 192 ALA A N 1
ATOM 1389 C CA . ALA A 1 192 ? -7.420 11.823 -15.314 1.00 86.38 192 ALA A CA 1
ATOM 1390 C C . ALA A 1 192 ? -8.243 10.978 -14.348 1.00 86.38 192 ALA A C 1
ATOM 1392 O O . ALA A 1 192 ? -9.072 11.529 -13.614 1.00 86.38 192 ALA A O 1
ATOM 1393 N N . VAL A 1 193 ? -8.014 9.675 -14.376 1.00 89.50 193 VAL A N 1
ATOM 1394 C CA . VAL A 1 193 ? -8.644 8.720 -13.474 1.00 89.50 193 VAL A CA 1
ATOM 1395 C C . VAL A 1 193 ? -7.547 7.865 -12.861 1.00 89.50 193 VAL A C 1
ATOM 1397 O O . VAL A 1 193 ? -6.699 7.364 -13.592 1.00 89.50 193 VAL A O 1
ATOM 1400 N N . PHE A 1 194 ? -7.574 7.723 -11.548 1.00 93.50 194 PHE A N 1
ATOM 1401 C CA . PHE A 1 194 ? -6.788 6.757 -10.795 1.00 93.50 194 PHE A CA 1
ATOM 1402 C C . PHE A 1 194 ? -7.803 5.834 -10.129 1.00 93.50 194 PHE A C 1
ATOM 1404 O O . PHE A 1 194 ? -8.717 6.330 -9.467 1.00 93.50 194 PHE A O 1
ATOM 1411 N N . ASN A 1 195 ? -7.715 4.540 -10.411 1.00 95.81 195 ASN A N 1
ATOM 1412 C CA . ASN A 1 195 ? -8.529 3.526 -9.755 1.00 95.81 195 ASN A CA 1
ATOM 1413 C C . ASN A 1 195 ? -7.568 2.625 -9.005 1.00 95.81 195 ASN A C 1
ATOM 1415 O O . ASN A 1 195 ? -6.763 1.977 -9.673 1.00 95.81 195 ASN A O 1
ATOM 1419 N N . GLY A 1 196 ? -7.651 2.672 -7.689 1.00 96.00 196 GLY A N 1
ATOM 1420 C CA . GLY A 1 196 ? -7.044 1.700 -6.817 1.00 96.00 196 GLY A CA 1
ATOM 1421 C C . GLY A 1 196 ? -7.820 0.398 -6.791 1.00 96.00 196 GLY A C 1
ATOM 1422 O O . GLY A 1 196 ? -8.933 0.319 -7.351 1.00 96.00 196 GLY A O 1
ATOM 1423 N N . ALA A 1 197 ? -7.171 -0.620 -6.262 1.00 98.00 197 ALA A N 1
ATOM 1424 C CA . ALA A 1 197 ? -7.639 -1.988 -6.239 1.00 98.00 197 ALA A CA 1
ATOM 1425 C C . ALA A 1 197 ? -7.894 -2.457 -4.808 1.00 98.00 197 ALA A C 1
ATOM 1427 O O . ALA A 1 197 ? -7.720 -1.725 -3.854 1.00 98.00 197 ALA A O 1
ATOM 1428 N N . ASN A 1 198 ? -8.459 -3.657 -4.695 1.00 98.50 198 ASN A N 1
ATOM 1429 C CA . ASN A 1 198 ? -8.830 -4.215 -3.406 1.00 98.50 198 ASN A CA 1
ATOM 1430 C C . ASN A 1 198 ? -7.719 -5.147 -2.934 1.00 98.50 198 ASN A C 1
ATOM 1432 O O . ASN A 1 198 ? -7.612 -6.267 -3.452 1.00 98.50 198 ASN A O 1
ATOM 1436 N N . ASP A 1 199 ? -7.003 -4.730 -1.907 1.00 98.81 199 ASP A N 1
ATOM 1437 C CA . ASP A 1 199 ? -5.767 -5.358 -1.482 1.00 98.81 199 ASP A CA 1
ATOM 1438 C C . ASP A 1 199 ? -5.916 -6.164 -0.194 1.00 98.81 199 ASP A C 1
ATOM 1440 O O . ASP A 1 199 ? -6.878 -6.066 0.581 1.00 98.81 199 ASP A O 1
ATOM 1444 N N . LEU A 1 200 ? -4.923 -7.016 0.032 1.00 98.81 200 LEU A N 1
ATOM 1445 C CA . LEU A 1 200 ? -4.747 -7.795 1.241 1.00 98.81 200 LEU A CA 1
ATOM 1446 C C . LEU A 1 200 ? -3.383 -7.482 1.842 1.00 98.81 200 LEU A C 1
ATOM 1448 O O . LEU A 1 200 ? -2.361 -8.006 1.402 1.00 98.81 200 LEU A O 1
ATOM 1452 N N . LEU A 1 201 ? -3.386 -6.659 2.885 1.00 98.88 201 LEU A N 1
ATOM 1453 C CA . LEU A 1 201 ? -2.182 -6.067 3.452 1.00 98.88 201 LEU A CA 1
ATOM 1454 C C . LEU A 1 201 ? -1.943 -6.563 4.875 1.00 98.88 201 LEU A C 1
ATOM 1456 O O . LEU A 1 201 ? -2.840 -6.517 5.722 1.00 98.88 201 LEU A O 1
ATOM 1460 N N . ARG A 1 202 ? -0.720 -7.025 5.142 1.00 98.81 202 ARG A N 1
ATOM 1461 C CA . ARG A 1 202 ? -0.270 -7.463 6.469 1.00 98.81 202 ARG A CA 1
ATOM 1462 C C . ARG A 1 202 ? 1.034 -6.770 6.838 1.00 98.81 202 ARG A C 1
ATOM 1464 O O . ARG A 1 202 ? 2.001 -6.914 6.096 1.00 98.81 202 ARG A O 1
ATOM 1471 N N . GLY A 1 203 ? 1.060 -6.048 7.956 1.00 98.62 203 GLY A N 1
ATOM 1472 C CA . GLY A 1 203 ? 2.296 -5.479 8.506 1.00 98.62 203 GLY A CA 1
ATOM 1473 C C . GLY A 1 203 ? 3.210 -6.589 9.017 1.00 98.62 203 GLY A C 1
ATOM 1474 O O . GLY A 1 203 ? 4.209 -6.912 8.383 1.00 98.62 203 GLY A O 1
ATOM 1475 N N . GLY A 1 204 ? 2.761 -7.301 10.048 1.00 98.56 204 GLY A N 1
ATOM 1476 C CA . GLY A 1 204 ? 3.475 -8.446 10.606 1.00 98.56 204 GLY A CA 1
ATOM 1477 C C . GLY A 1 204 ? 3.967 -8.164 12.021 1.00 98.56 204 GLY A C 1
ATOM 1478 O O . GLY A 1 204 ? 3.203 -7.704 12.856 1.00 98.56 204 GLY A O 1
ATOM 1479 N N . ASP A 1 205 ? 5.193 -8.550 12.360 1.00 98.19 205 ASP A N 1
ATOM 1480 C CA . ASP A 1 205 ? 5.793 -8.253 13.663 1.00 98.19 205 ASP A CA 1
ATOM 1481 C C . ASP A 1 205 ? 6.524 -6.899 13.607 1.00 98.19 205 ASP A C 1
ATOM 1483 O O . ASP A 1 205 ? 7.606 -6.846 13.038 1.00 98.19 205 ASP A O 1
ATOM 1487 N N . GLY A 1 206 ? 6.091 -5.873 14.334 1.00 98.19 206 GLY A N 1
ATOM 1488 C CA . GLY A 1 206 ? 6.793 -4.588 14.429 1.00 98.19 206 GLY A CA 1
ATOM 1489 C C . GLY A 1 206 ? 5.834 -3.408 14.472 1.00 98.19 206 GLY A C 1
ATOM 1490 O O . GLY A 1 206 ? 4.635 -3.598 14.535 1.00 98.19 206 GLY A O 1
ATOM 1491 N N . ASP A 1 207 ? 6.365 -2.184 14.548 1.00 98.56 207 ASP A N 1
ATOM 1492 C CA . ASP A 1 207 ? 5.517 -0.984 14.494 1.00 98.56 207 ASP A CA 1
ATOM 1493 C C . ASP A 1 207 ? 5.386 -0.528 13.031 1.00 98.56 207 ASP A C 1
ATOM 1495 O O . ASP A 1 207 ? 6.253 0.206 12.530 1.00 98.56 207 ASP A O 1
ATOM 1499 N N . ASP A 1 208 ? 4.308 -0.934 12.370 1.00 98.81 208 ASP A N 1
ATOM 1500 C CA . ASP A 1 208 ? 4.147 -0.814 10.924 1.00 98.81 208 ASP A CA 1
ATOM 1501 C C . ASP A 1 208 ? 3.378 0.440 10.497 1.00 98.81 208 ASP A C 1
ATOM 1503 O O . ASP A 1 208 ? 2.691 1.129 11.264 1.00 98.81 208 ASP A O 1
ATOM 1507 N N . THR A 1 209 ? 3.504 0.786 9.220 1.00 98.69 209 THR A N 1
ATOM 1508 C CA . THR A 1 209 ? 2.608 1.719 8.536 1.00 98.69 209 THR A CA 1
ATOM 1509 C C . THR A 1 209 ? 2.019 1.035 7.318 1.00 98.69 209 THR A C 1
ATOM 1511 O O . THR A 1 209 ? 2.746 0.748 6.371 1.00 98.69 209 THR A O 1
ATOM 1514 N N . VAL A 1 210 ? 0.704 0.837 7.326 1.00 98.75 210 VAL A N 1
ATOM 1515 C CA . VAL A 1 210 ? -0.027 0.163 6.250 1.00 98.75 210 VAL A CA 1
ATOM 1516 C C . VAL A 1 210 ? -1.062 1.115 5.669 1.00 98.75 210 VAL A C 1
ATOM 1518 O O . VAL A 1 210 ? -1.835 1.737 6.402 1.00 98.75 210 VAL A O 1
ATOM 1521 N N . ILE A 1 211 ? -1.036 1.260 4.350 1.00 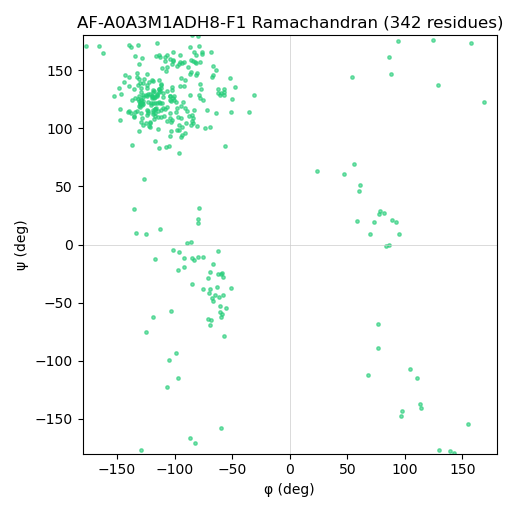98.56 211 ILE A N 1
ATOM 1522 C CA . ILE A 1 211 ? -1.899 2.144 3.571 1.00 98.56 211 ILE A CA 1
ATOM 1523 C C . ILE A 1 211 ? -2.497 1.290 2.456 1.00 98.56 211 ILE A C 1
ATOM 1525 O O . ILE A 1 211 ? -1.711 0.695 1.724 1.00 98.56 211 ILE A O 1
ATOM 1529 N N . GLY A 1 212 ? -3.826 1.236 2.344 1.00 97.75 212 GLY A N 1
ATOM 1530 C CA . GLY A 1 212 ? -4.527 0.536 1.260 1.00 97.75 212 GLY A CA 1
ATOM 1531 C C . GLY A 1 212 ? -4.105 1.044 -0.110 1.00 97.75 212 GLY A C 1
ATOM 1532 O O . GLY A 1 212 ? -3.193 0.494 -0.702 1.00 97.75 212 GLY A O 1
ATOM 1533 N N . ASP A 1 213 ? -4.619 2.188 -0.564 1.00 95.06 213 ASP A N 1
ATOM 1534 C CA . ASP A 1 213 ? -4.198 2.727 -1.867 1.00 95.06 213 ASP A CA 1
ATOM 1535 C C . ASP A 1 213 ? -3.118 3.829 -1.770 1.00 95.06 213 ASP A C 1
ATOM 1537 O O . ASP A 1 213 ? -1.911 3.605 -1.797 1.00 95.06 213 ASP A O 1
ATOM 1541 N N . PHE A 1 214 ? -3.523 5.102 -1.736 1.00 93.00 214 PHE A N 1
ATOM 1542 C CA . PHE A 1 214 ? -2.660 6.222 -2.096 1.00 93.00 214 PHE A CA 1
ATOM 1543 C C . PHE A 1 214 ? -2.135 6.964 -0.877 1.00 93.00 214 PHE A C 1
ATOM 1545 O O . PHE A 1 214 ? -2.815 7.853 -0.373 1.00 93.00 214 PHE A O 1
ATOM 1552 N N . ASN A 1 215 ? -0.863 6.815 -0.492 1.00 91.88 215 ASN A N 1
ATOM 1553 C CA . ASN A 1 215 ? -0.303 7.666 0.578 1.00 91.88 215 ASN A CA 1
ATOM 1554 C C . ASN A 1 215 ? -0.550 9.172 0.320 1.00 91.88 215 ASN A C 1
ATOM 1556 O O . ASN A 1 215 ? -0.838 9.959 1.233 1.00 91.88 215 ASN A O 1
ATOM 1560 N N . LYS A 1 216 ? -0.472 9.606 -0.943 1.00 90.56 216 LYS A N 1
ATOM 1561 C CA . LYS A 1 216 ? -0.705 11.003 -1.292 1.00 90.56 216 LYS A CA 1
ATOM 1562 C C . LYS A 1 216 ? -1.345 11.214 -2.652 1.00 90.56 216 LYS A C 1
ATOM 1564 O O . LYS A 1 216 ? -0.810 10.856 -3.699 1.00 90.56 216 LYS A O 1
ATOM 1569 N N . VAL A 1 217 ? -2.410 12.010 -2.632 1.00 84.62 217 VAL A N 1
ATOM 1570 C CA . VAL A 1 217 ? -3.120 12.458 -3.829 1.00 84.62 217 VAL A CA 1
ATOM 1571 C C . VAL A 1 217 ? -2.901 13.956 -4.059 1.00 84.62 217 VAL A C 1
ATOM 1573 O O . VAL A 1 217 ? -3.322 14.800 -3.255 1.00 84.62 217 VAL A O 1
ATOM 1576 N N . THR A 1 218 ? -2.281 14.314 -5.193 1.00 81.69 218 THR A N 1
ATOM 1577 C CA . THR A 1 218 ? -2.046 15.724 -5.568 1.00 81.69 218 THR A CA 1
ATOM 1578 C C . THR A 1 218 ? -2.623 16.074 -6.935 1.00 81.69 218 THR A C 1
ATOM 1580 O O . THR A 1 218 ? -2.267 15.491 -7.960 1.00 81.69 218 THR A O 1
ATOM 1583 N N . ALA A 1 219 ? -3.423 17.143 -6.979 1.00 77.44 219 ALA A N 1
ATOM 1584 C CA . ALA A 1 219 ? -3.934 17.716 -8.222 1.00 77.44 219 ALA A CA 1
ATOM 1585 C C . ALA A 1 219 ? -3.554 19.201 -8.366 1.00 77.44 219 ALA A C 1
ATOM 1587 O O . ALA A 1 219 ? -4.050 20.065 -7.639 1.00 77.44 219 ALA A O 1
ATOM 1588 N N . PHE A 1 220 ? -2.725 19.531 -9.362 1.00 71.75 220 PHE A N 1
ATOM 1589 C CA . PHE A 1 220 ? -2.379 20.918 -9.693 1.00 71.75 220 PHE A CA 1
ATOM 1590 C C . PHE A 1 220 ? -3.429 21.520 -10.643 1.00 71.75 220 PHE A C 1
ATOM 1592 O O . PHE A 1 220 ? -3.459 21.225 -11.844 1.00 71.75 220 PHE A O 1
ATOM 1599 N N . GLN A 1 221 ? -4.323 22.350 -10.094 1.00 65.62 221 GLN A N 1
ATOM 1600 C CA . GLN A 1 221 ? -5.563 22.757 -10.762 1.00 65.62 221 GLN A CA 1
ATOM 1601 C C . GLN A 1 221 ? -5.470 24.037 -11.616 1.00 65.62 221 GLN A C 1
ATOM 1603 O O . GLN A 1 221 ? -4.886 25.046 -11.227 1.00 65.62 221 GLN A O 1
ATOM 1608 N N . ASN A 1 222 ? -6.172 24.006 -12.758 1.00 58.19 222 ASN A N 1
ATOM 1609 C CA . ASN A 1 222 ? -6.647 25.155 -13.540 1.00 58.19 222 ASN A CA 1
ATOM 1610 C C . ASN A 1 222 ? -8.127 24.926 -13.943 1.00 58.19 222 ASN A C 1
ATOM 1612 O O . ASN A 1 222 ? -8.618 23.800 -13.905 1.00 58.19 222 ASN A O 1
ATOM 1616 N N . TRP A 1 223 ? -8.834 25.996 -14.330 1.00 60.44 223 TRP A N 1
ATOM 1617 C CA . TRP A 1 223 ? -10.291 26.082 -14.579 1.00 60.44 223 TRP A CA 1
ATOM 1618 C C . TRP A 1 223 ? -10.955 24.830 -15.208 1.00 60.44 223 TRP A C 1
ATOM 1620 O O . TRP A 1 223 ? -10.750 24.538 -16.385 1.00 60.44 223 TRP A O 1
ATOM 1630 N N . GLY A 1 224 ? -11.838 24.155 -14.455 1.00 63.81 224 GLY A N 1
ATOM 1631 C CA . GLY A 1 224 ? -12.735 23.097 -14.957 1.00 63.81 224 GLY A CA 1
ATOM 1632 C C . GLY A 1 224 ? -12.160 21.676 -15.001 1.00 63.81 224 GLY A C 1
ATOM 1633 O O . GLY A 1 224 ? -12.877 20.762 -15.394 1.00 63.81 224 GLY A O 1
ATOM 1634 N N . TYR A 1 225 ? -10.907 21.482 -14.592 1.00 72.19 225 TYR A N 1
ATOM 1635 C CA . TYR A 1 225 ? -10.279 20.167 -14.475 1.00 72.19 225 TYR A CA 1
ATOM 1636 C C . TYR A 1 225 ? -10.718 19.450 -13.186 1.00 72.19 225 TYR A C 1
ATOM 1638 O O . TYR A 1 225 ? -10.654 20.049 -12.114 1.00 72.19 225 TYR A O 1
ATOM 1646 N N . LYS A 1 226 ? -11.180 18.198 -13.298 1.00 78.75 226 LYS A N 1
ATOM 1647 C CA . LYS A 1 226 ? -11.699 17.389 -12.184 1.00 78.75 226 LYS A CA 1
ATOM 1648 C C . LYS A 1 226 ? -11.167 15.956 -12.281 1.00 78.75 226 LYS A C 1
ATOM 1650 O O . LYS A 1 226 ? -11.824 15.131 -12.916 1.00 78.75 226 LYS A O 1
ATOM 1655 N N . PRO A 1 227 ? -9.973 15.671 -11.742 1.00 82.12 227 PRO A N 1
ATOM 1656 C CA . PRO A 1 227 ? -9.498 14.300 -11.682 1.00 82.12 227 PRO A CA 1
ATOM 1657 C C . PRO A 1 227 ? -10.400 13.460 -10.775 1.00 82.12 227 PRO A C 1
ATOM 1659 O O . PRO A 1 227 ? -11.020 13.985 -9.838 1.00 82.12 227 PRO A O 1
ATOM 1662 N N . VAL A 1 228 ? -10.477 12.177 -11.106 1.00 86.81 228 VAL A N 1
ATOM 1663 C CA . VAL A 1 228 ? -11.195 11.161 -10.342 1.00 86.81 228 VAL A CA 1
ATOM 1664 C C . VAL A 1 228 ? -10.167 10.243 -9.700 1.00 86.81 228 VAL A C 1
ATOM 1666 O O . VAL A 1 228 ? -9.257 9.780 -10.384 1.00 86.81 228 VAL A O 1
ATOM 1669 N N . TYR A 1 229 ? -10.331 10.014 -8.408 1.00 89.88 229 TYR A N 1
ATOM 1670 C CA . TYR A 1 229 ? -9.602 9.027 -7.630 1.00 89.88 229 TYR A CA 1
ATOM 1671 C C . TYR A 1 229 ? -10.655 8.117 -7.013 1.00 89.88 229 TYR A C 1
ATOM 1673 O O . TYR A 1 229 ? -11.587 8.614 -6.375 1.00 89.88 229 TYR A O 1
ATOM 1681 N N . ASN A 1 230 ? -10.554 6.829 -7.282 1.00 92.88 230 ASN A N 1
ATOM 1682 C CA . ASN A 1 230 ? -11.354 5.805 -6.633 1.00 92.88 230 ASN A CA 1
ATOM 1683 C C . ASN A 1 230 ? -10.360 4.906 -5.915 1.00 92.88 230 ASN A C 1
ATOM 1685 O O . ASN A 1 230 ? -9.461 4.421 -6.589 1.00 92.88 230 ASN A O 1
ATOM 1689 N N . ALA A 1 231 ? -10.503 4.781 -4.609 1.00 94.19 231 ALA A N 1
ATOM 1690 C CA . ALA A 1 231 ? -9.862 3.756 -3.803 1.00 94.19 231 ALA A CA 1
ATOM 1691 C C . ALA A 1 231 ? -10.597 2.412 -3.953 1.00 94.19 231 ALA A C 1
ATOM 1693 O O . ALA A 1 231 ? -11.776 2.415 -4.361 1.00 94.19 231 ALA A O 1
ATOM 1694 N N . GLY A 1 232 ? -9.910 1.306 -3.687 1.00 96.94 232 GLY A N 1
ATOM 1695 C CA . GLY A 1 232 ? -10.492 -0.027 -3.573 1.00 96.94 232 GLY A CA 1
ATOM 1696 C C . GLY A 1 232 ? -11.037 -0.318 -2.180 1.00 96.94 232 GLY A C 1
ATOM 1697 O O . GLY A 1 232 ? -11.079 0.560 -1.346 1.00 96.94 232 GLY A O 1
ATOM 1698 N N . ASP A 1 233 ? -11.594 -1.513 -1.972 1.00 98.31 233 A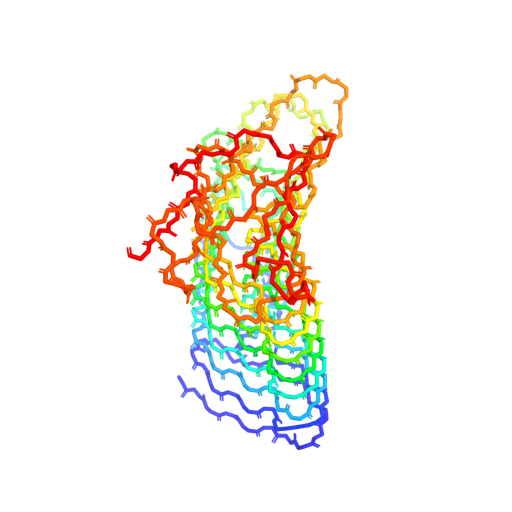SP A N 1
ATOM 1699 C CA . ASP A 1 233 ? -12.055 -1.949 -0.644 1.00 98.31 233 ASP A CA 1
ATOM 1700 C C . ASP A 1 233 ? -11.049 -2.960 -0.067 1.00 98.31 233 ASP A C 1
ATOM 1702 O O . ASP A 1 233 ? -11.019 -4.113 -0.527 1.00 98.31 233 ASP A O 1
ATOM 1706 N N . ASP A 1 234 ? -10.297 -2.560 0.956 1.00 98.81 234 ASP A N 1
ATOM 1707 C CA . ASP A 1 234 ? -9.103 -3.288 1.400 1.00 98.81 234 ASP A CA 1
ATOM 1708 C C . ASP A 1 234 ? -9.312 -4.1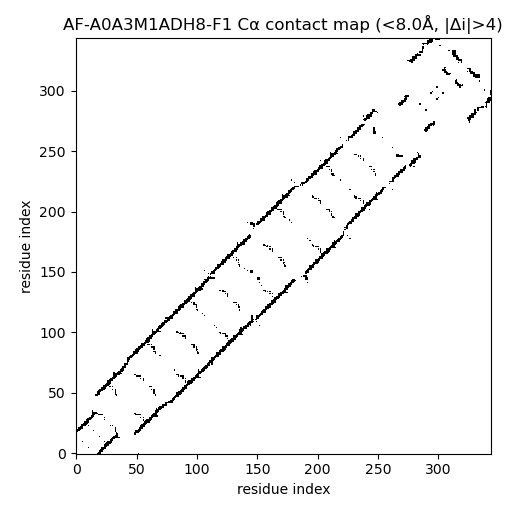49 2.645 1.00 98.81 234 ASP A C 1
ATOM 1710 O O . ASP A 1 234 ? -10.223 -3.949 3.457 1.00 98.81 234 ASP A O 1
ATOM 1714 N N . ILE A 1 235 ? -8.436 -5.141 2.818 1.00 98.88 235 ILE A N 1
ATOM 1715 C CA . ILE A 1 235 ? -8.302 -5.918 4.052 1.00 98.88 235 ILE A CA 1
ATOM 1716 C C . ILE A 1 235 ? -6.927 -5.641 4.649 1.00 98.88 235 ILE A C 1
ATOM 1718 O O . ILE A 1 235 ? -5.910 -6.038 4.086 1.00 98.88 235 ILE A O 1
ATOM 1722 N N . ILE A 1 236 ? -6.913 -5.024 5.829 1.00 98.88 236 ILE A N 1
ATOM 1723 C CA . ILE A 1 236 ? -5.695 -4.541 6.481 1.00 98.88 236 ILE A CA 1
ATOM 1724 C C . ILE A 1 236 ? -5.538 -5.209 7.847 1.00 98.88 236 ILE A C 1
ATOM 1726 O O . ILE A 1 236 ? -6.396 -5.076 8.721 1.00 98.88 236 ILE A O 1
ATOM 1730 N N . GLU A 1 237 ? -4.422 -5.900 8.049 1.00 98.62 237 GLU A N 1
ATOM 1731 C CA . GLU A 1 237 ? -3.999 -6.474 9.327 1.00 98.62 237 GLU A CA 1
ATOM 1732 C C . GLU A 1 237 ? -2.661 -5.837 9.723 1.00 98.62 237 GLU A C 1
ATOM 1734 O O . GLU A 1 237 ? -1.655 -6.051 9.055 1.00 98.62 237 GLU A O 1
ATOM 1739 N N . GLY A 1 238 ? -2.642 -5.037 10.794 1.00 98.12 238 GLY A N 1
ATOM 1740 C CA . GLY A 1 238 ? -1.391 -4.449 11.295 1.00 98.12 238 GLY A CA 1
ATOM 1741 C C . GLY A 1 238 ? -0.399 -5.532 11.717 1.00 98.12 238 GLY A C 1
ATOM 1742 O O . GLY A 1 238 ? 0.725 -5.571 11.241 1.00 98.12 238 GLY A O 1
ATOM 1743 N N . GLY A 1 239 ? -0.890 -6.528 12.452 1.00 97.25 239 GLY A N 1
ATOM 1744 C CA . GLY A 1 239 ? -0.043 -7.563 13.024 1.00 97.25 239 GLY A CA 1
ATOM 1745 C C . GLY A 1 239 ? 0.257 -7.206 14.468 1.00 97.25 239 GLY A C 1
ATOM 1746 O O . GLY A 1 239 ? -0.661 -6.778 15.149 1.00 97.25 239 GLY A O 1
ATOM 1747 N N . ALA A 1 240 ? 1.459 -7.485 14.960 1.00 96.38 240 ALA A N 1
ATOM 1748 C CA . ALA A 1 240 ? 1.865 -7.264 16.337 1.00 96.38 240 ALA A CA 1
ATOM 1749 C C . ALA A 1 240 ? 2.768 -6.033 16.467 1.00 96.38 240 ALA A C 1
ATOM 1751 O O . ALA A 1 240 ? 3.945 -6.110 16.138 1.00 96.38 240 ALA A O 1
ATOM 1752 N N . GLY A 1 241 ? 2.302 -4.983 17.134 1.00 96.12 241 GLY A N 1
ATOM 1753 C CA . GLY A 1 241 ? 3.128 -3.818 17.448 1.00 96.12 241 GLY A CA 1
ATOM 1754 C C . GLY A 1 241 ? 2.289 -2.569 17.632 1.00 96.12 241 GLY A C 1
ATOM 1755 O O . GLY A 1 241 ? 1.173 -2.644 18.122 1.00 96.12 241 GLY A O 1
ATOM 1756 N N . ALA A 1 242 ? 2.848 -1.388 17.404 1.00 97.56 242 ALA A N 1
ATOM 1757 C CA . ALA A 1 242 ? 2.079 -0.149 17.447 1.00 97.56 242 ALA A CA 1
ATOM 1758 C C . ALA A 1 242 ? 1.875 0.410 16.037 1.00 97.56 242 ALA A C 1
ATOM 1760 O O . ALA A 1 242 ? 2.614 1.307 15.608 1.00 97.56 242 ALA A O 1
ATOM 1761 N N . ASP A 1 243 ? 0.852 -0.089 15.345 1.00 98.69 243 ASP A N 1
ATOM 1762 C CA . ASP A 1 243 ? 0.701 0.125 13.908 1.00 98.69 243 ASP A CA 1
ATOM 1763 C C . ASP A 1 243 ? -0.069 1.400 13.554 1.00 98.69 243 ASP A C 1
ATOM 1765 O O . ASP A 1 243 ? -0.924 1.901 14.293 1.00 98.69 243 ASP A O 1
ATOM 1769 N N . ASN A 1 244 ? 0.226 1.946 12.374 1.00 98.44 244 ASN A N 1
ATOM 1770 C CA . ASN A 1 244 ? -0.500 3.059 11.770 1.00 98.44 244 ASN A CA 1
ATOM 1771 C C . ASN A 1 244 ? -1.201 2.586 10.502 1.00 98.44 244 ASN A C 1
ATOM 1773 O O . ASN A 1 244 ? -0.552 2.350 9.487 1.00 98.44 244 ASN A O 1
ATOM 1777 N N . LEU A 1 245 ? -2.525 2.511 10.559 1.00 98.62 245 LEU A N 1
ATOM 1778 C CA . LEU A 1 245 ? -3.350 1.936 9.506 1.00 98.62 245 LEU A CA 1
ATOM 1779 C C . LEU A 1 245 ? -4.193 3.023 8.831 1.00 98.62 245 LEU A C 1
ATOM 1781 O O . LEU A 1 245 ? -4.807 3.866 9.501 1.00 98.62 245 LEU A O 1
ATOM 1785 N N . TYR A 1 246 ? -4.215 2.990 7.505 1.00 98.12 246 TYR A N 1
ATOM 1786 C CA . TYR A 1 246 ? -5.009 3.863 6.647 1.00 98.12 246 TYR A CA 1
ATOM 1787 C C . TYR A 1 246 ? -5.742 2.995 5.633 1.00 98.12 246 TYR A C 1
ATOM 1789 O O . TYR A 1 246 ? -5.092 2.198 4.961 1.00 98.12 246 TYR A O 1
ATOM 1797 N N . GLY A 1 247 ? -7.059 3.168 5.542 1.00 96.38 247 GLY A N 1
ATOM 1798 C CA . GLY A 1 247 ? -7.888 2.515 4.533 1.00 96.38 247 GLY A CA 1
ATOM 1799 C C . GLY A 1 247 ? -7.444 2.922 3.140 1.00 96.38 247 GLY A C 1
ATOM 1800 O O . GLY A 1 247 ? -7.018 2.075 2.387 1.00 96.38 247 GLY A O 1
ATOM 1801 N N . ASP A 1 248 ? -7.353 4.229 2.866 1.00 92.50 248 ASP A N 1
ATOM 1802 C CA . ASP A 1 248 ? -7.023 4.694 1.513 1.00 92.50 248 ASP A CA 1
ATOM 1803 C C . ASP A 1 248 ? -5.809 5.630 1.489 1.00 92.50 248 ASP A C 1
ATOM 1805 O O . ASP A 1 248 ? -4.714 5.285 1.052 1.00 92.50 248 ASP A O 1
ATOM 1809 N N . TRP A 1 249 ? -5.984 6.885 1.924 1.00 86.06 249 TRP A N 1
ATOM 1810 C CA . TRP A 1 249 ? -4.987 7.931 1.718 1.00 86.06 249 TRP A CA 1
ATOM 1811 C C . TRP A 1 249 ? -4.607 8.693 2.976 1.00 86.06 249 TRP A C 1
ATOM 1813 O O . TRP A 1 249 ? -5.437 9.223 3.712 1.00 86.06 249 TRP A O 1
ATOM 1823 N N . VAL A 1 250 ? -3.299 8.899 3.154 1.00 81.12 250 VAL A N 1
ATOM 1824 C CA . VAL A 1 250 ? -2.758 9.666 4.287 1.00 81.12 250 VAL A CA 1
ATOM 1825 C C . VAL A 1 250 ? -2.973 11.167 4.090 1.00 81.12 250 VAL A C 1
ATOM 1827 O O . VAL A 1 250 ? -3.243 11.912 5.037 1.00 81.12 250 VAL A O 1
ATOM 1830 N N . SER A 1 251 ? -2.837 11.673 2.856 1.00 76.88 251 SER A N 1
ATOM 1831 C CA . SER A 1 251 ? -3.022 13.103 2.593 1.00 76.88 251 SER A CA 1
ATOM 1832 C C . SER A 1 251 ? -3.587 13.442 1.215 1.00 76.88 251 SER A C 1
ATOM 1834 O O . SER A 1 251 ? -3.107 13.002 0.171 1.00 76.88 251 SER A O 1
ATOM 1836 N N . THR A 1 252 ? -4.563 14.355 1.207 1.00 66.31 252 THR A N 1
ATOM 1837 C CA . THR A 1 252 ? -5.070 14.986 -0.018 1.00 66.31 252 THR A CA 1
ATOM 1838 C C . THR A 1 252 ? -4.663 16.457 -0.065 1.00 66.31 252 THR A C 1
ATOM 1840 O O . THR A 1 252 ? -4.919 17.235 0.859 1.00 66.31 252 THR A O 1
ATOM 1843 N N . LEU A 1 253 ? -4.034 16.885 -1.165 1.00 58.62 253 LEU A N 1
ATOM 1844 C CA . LEU A 1 253 ? -3.750 18.300 -1.417 1.00 58.62 253 LEU A CA 1
ATOM 1845 C C . LEU A 1 253 ? -4.399 18.762 -2.725 1.00 58.62 253 LEU A C 1
ATOM 1847 O O . LEU A 1 253 ? -3.855 18.603 -3.818 1.00 58.62 253 LEU A O 1
ATOM 1851 N N . ALA A 1 254 ? -5.530 19.458 -2.599 1.00 55.66 254 ALA A N 1
ATOM 1852 C CA . ALA A 1 254 ? -6.065 20.310 -3.658 1.00 55.66 254 ALA A CA 1
ATOM 1853 C C . ALA A 1 254 ? -5.566 21.752 -3.446 1.00 55.66 254 ALA A C 1
ATOM 1855 O O . ALA A 1 254 ? -6.147 22.528 -2.685 1.00 55.66 254 ALA A O 1
ATOM 1856 N N . SER A 1 255 ? -4.466 22.149 -4.093 1.00 40.91 255 SER A N 1
ATOM 1857 C CA . SER A 1 255 ? -3.985 23.533 -4.000 1.00 40.91 255 SER A CA 1
ATOM 1858 C C . SER A 1 255 ? -4.887 24.477 -4.817 1.00 40.91 255 SER A C 1
ATOM 1860 O O . SER A 1 255 ? -4.746 24.570 -6.036 1.00 40.91 255 SER A O 1
ATOM 1862 N N . GLY A 1 256 ? -5.802 25.199 -4.163 1.00 41.38 256 GLY A N 1
ATOM 1863 C CA . GLY A 1 256 ? -6.598 26.259 -4.794 1.00 41.38 256 GLY A CA 1
ATOM 1864 C C . GLY A 1 256 ? -7.758 26.743 -3.925 1.00 41.38 256 GLY A C 1
ATOM 1865 O O . GLY A 1 256 ? -8.622 25.968 -3.540 1.00 41.38 256 GLY A O 1
ATOM 1866 N N . SER A 1 257 ? -7.815 28.040 -3.607 1.00 32.56 257 SER A N 1
ATOM 1867 C CA . SER A 1 257 ? -8.954 28.618 -2.887 1.00 32.56 257 SER A CA 1
ATOM 1868 C C . SER A 1 257 ? -10.233 28.514 -3.731 1.00 32.56 257 SER A C 1
ATOM 1870 O O . SER A 1 257 ? -10.363 29.190 -4.756 1.00 32.56 257 SER A O 1
ATOM 1872 N N . GLY A 1 258 ? -11.185 27.705 -3.281 1.00 43.66 258 GLY A N 1
ATOM 1873 C CA . GLY A 1 258 ? -12.499 27.547 -3.896 1.00 43.66 258 GLY A CA 1
ATOM 1874 C C . GLY A 1 258 ? -12.825 26.080 -4.133 1.00 43.66 258 GLY A C 1
ATOM 1875 O O . GLY A 1 258 ? -11.983 25.302 -4.557 1.00 43.66 258 GLY A O 1
ATOM 1876 N N . THR A 1 259 ? -14.064 25.716 -3.837 1.00 47.09 259 THR A N 1
ATOM 1877 C CA . THR A 1 259 ? -14.684 24.420 -4.108 1.00 47.09 259 THR A CA 1
ATOM 1878 C C . THR A 1 259 ? -14.616 24.073 -5.597 1.00 47.09 259 THR A C 1
ATOM 1880 O O . THR A 1 259 ? -15.556 24.318 -6.351 1.00 47.09 259 THR A O 1
ATOM 1883 N N . TRP A 1 260 ? -13.503 23.492 -6.038 1.00 54.03 260 TRP A N 1
ATOM 1884 C CA . TRP A 1 260 ? -13.300 23.072 -7.424 1.00 54.03 260 TRP A CA 1
ATOM 1885 C C . TRP A 1 260 ? -12.889 21.590 -7.507 1.00 54.03 260 TRP A C 1
ATOM 1887 O O . TRP A 1 260 ? -11.878 21.231 -8.090 1.00 54.03 260 TRP A O 1
ATOM 1897 N N . GLY A 1 261 ? -13.735 20.725 -6.934 1.00 60.50 261 GLY A N 1
ATOM 1898 C CA . GLY A 1 261 ? -14.120 19.420 -7.494 1.00 60.50 261 GLY A CA 1
ATOM 1899 C C . GLY A 1 261 ? -13.049 18.354 -7.744 1.00 60.50 261 GLY A C 1
ATOM 1900 O O . GLY A 1 261 ? -13.054 17.789 -8.836 1.00 60.50 261 GLY A O 1
ATOM 1901 N N . LEU A 1 262 ? -12.211 18.034 -6.754 1.00 64.62 262 LEU A N 1
ATOM 1902 C CA . LEU A 1 262 ? -11.669 16.673 -6.642 1.00 64.62 262 LEU A CA 1
ATOM 1903 C C . LEU A 1 262 ? -12.856 15.713 -6.461 1.00 64.62 262 LEU A C 1
ATOM 1905 O O . LEU A 1 262 ? -13.721 15.981 -5.625 1.00 64.62 262 LEU A O 1
ATOM 1909 N N . THR A 1 263 ? -12.933 14.658 -7.271 1.00 75.25 263 THR A N 1
ATOM 1910 C CA . THR A 1 263 ? -13.827 13.528 -6.987 1.00 75.25 263 THR A CA 1
ATOM 1911 C C . THR A 1 263 ? -12.934 12.429 -6.450 1.00 75.25 263 THR A C 1
ATOM 1913 O O . THR A 1 263 ? -12.242 11.794 -7.234 1.00 75.25 263 THR A O 1
ATOM 1916 N N . ALA A 1 264 ? -12.877 12.310 -5.131 1.00 78.38 264 ALA A N 1
ATOM 1917 C CA . ALA A 1 264 ? -12.194 11.223 -4.451 1.00 78.38 264 ALA A CA 1
ATOM 1918 C C . ALA A 1 264 ? -13.281 10.387 -3.773 1.00 78.38 264 ALA A C 1
ATOM 1920 O O . ALA A 1 264 ? -14.110 10.950 -3.049 1.00 78.38 264 ALA A O 1
ATOM 1921 N N . ALA A 1 265 ? -13.339 9.107 -4.110 1.00 87.69 265 ALA A N 1
ATOM 1922 C CA . ALA A 1 265 ? -14.163 8.113 -3.445 1.00 87.69 265 ALA A CA 1
ATOM 1923 C C . ALA A 1 265 ? -13.214 7.167 -2.717 1.00 87.69 265 ALA A C 1
ATOM 1925 O O . ALA A 1 265 ? -12.306 6.640 -3.349 1.00 87.69 265 ALA A O 1
ATOM 1926 N N . THR A 1 266 ? -13.409 7.072 -1.412 1.00 91.62 266 THR A N 1
ATOM 1927 C CA . THR A 1 266 ? -12.717 6.188 -0.474 1.00 91.62 266 THR A CA 1
ATOM 1928 C C . THR A 1 266 ? -13.239 4.749 -0.610 1.00 91.62 266 THR A C 1
ATOM 1930 O O . THR A 1 266 ? -14.366 4.575 -1.115 1.00 91.62 266 THR A O 1
ATOM 1933 N N . GLY A 1 267 ? -12.513 3.775 -0.079 1.00 94.75 267 GLY A N 1
ATOM 1934 C CA . GLY A 1 267 ? -12.795 2.344 0.020 1.00 94.75 267 GLY A CA 1
ATOM 1935 C C . GLY A 1 267 ? -13.692 1.918 1.172 1.00 94.75 267 GLY A C 1
ATOM 1936 O O . GLY A 1 267 ? -13.903 2.678 2.111 1.00 94.75 267 GLY A O 1
ATOM 1937 N N . ALA A 1 268 ? -14.363 0.771 1.075 1.00 97.75 268 ALA A N 1
ATOM 1938 C CA . ALA A 1 268 ? -15.096 0.167 2.190 1.00 97.75 268 ALA A CA 1
ATOM 1939 C C . ALA A 1 268 ? -14.235 -0.886 2.900 1.00 97.75 268 ALA A C 1
ATOM 1941 O O . ALA A 1 268 ? -14.441 -2.092 2.727 1.00 97.75 268 ALA A O 1
ATOM 1942 N N . ASP A 1 269 ? -13.320 -0.417 3.739 1.00 98.75 269 ASP A N 1
ATOM 1943 C CA . ASP A 1 269 ? -12.193 -1.228 4.204 1.00 98.75 269 ASP A CA 1
ATOM 1944 C C . ASP A 1 269 ? -12.527 -2.084 5.420 1.00 98.75 269 ASP A C 1
ATOM 1946 O O . ASP A 1 269 ? -13.467 -1.822 6.179 1.00 98.75 269 ASP A O 1
ATOM 1950 N N . THR A 1 270 ? -11.746 -3.140 5.622 1.00 98.81 270 THR A N 1
ATOM 1951 C CA . THR A 1 270 ? -11.838 -4.039 6.771 1.00 98.81 270 THR A CA 1
ATOM 1952 C C . THR A 1 270 ? -10.504 -4.115 7.502 1.00 98.81 270 THR A C 1
ATOM 1954 O O . THR A 1 270 ? -9.556 -4.732 7.027 1.00 98.81 270 THR A O 1
ATOM 1957 N N . PHE A 1 271 ? -10.468 -3.566 8.714 1.00 98.88 271 PHE A N 1
ATOM 1958 C CA . PHE A 1 271 ? -9.322 -3.646 9.617 1.00 98.88 271 PHE A CA 1
ATOM 1959 C C . PHE A 1 271 ? -9.460 -4.872 10.518 1.00 98.88 271 PHE A C 1
ATOM 1961 O O . PHE A 1 271 ? -10.425 -4.977 11.283 1.00 98.88 271 PHE A O 1
ATOM 1968 N N . VAL A 1 272 ? -8.529 -5.814 10.417 1.00 98.62 272 VAL A N 1
ATOM 1969 C CA . VAL A 1 272 ? -8.588 -7.116 11.086 1.00 98.62 272 VAL A CA 1
ATOM 1970 C C . VAL A 1 272 ? -7.708 -7.109 12.326 1.00 98.62 272 VAL A C 1
ATOM 1972 O O . VAL A 1 272 ? -6.522 -6.806 12.253 1.00 98.62 272 VAL A O 1
ATOM 1975 N N . PHE A 1 273 ? -8.286 -7.496 13.463 1.00 97.38 273 PHE A N 1
ATOM 1976 C CA . PHE A 1 273 ? -7.572 -7.594 14.731 1.00 97.38 273 PHE A CA 1
ATOM 1977 C C . PHE A 1 273 ? -7.756 -8.970 15.373 1.00 97.38 273 PHE A C 1
ATOM 1979 O O . PHE A 1 273 ? -8.856 -9.535 15.443 1.00 97.38 273 PHE A O 1
ATOM 1986 N N . ALA A 1 274 ? -6.661 -9.485 15.918 1.00 93.50 274 ALA A N 1
ATOM 1987 C CA . ALA A 1 274 ? -6.608 -10.720 16.683 1.00 93.50 274 ALA A CA 1
ATOM 1988 C C . ALA A 1 274 ? -5.718 -10.537 17.916 1.00 93.50 274 ALA A C 1
ATOM 1990 O O . ALA A 1 274 ? -5.044 -9.526 18.063 1.00 93.50 274 ALA A O 1
ATOM 1991 N N . THR A 1 275 ? -5.730 -11.519 18.820 1.00 91.50 275 THR A N 1
ATOM 1992 C CA . THR A 1 275 ? -4.961 -11.438 20.069 1.00 91.50 275 THR A CA 1
ATOM 1993 C C . THR A 1 275 ? -3.472 -11.218 19.819 1.00 91.50 275 THR A C 1
ATOM 1995 O O . THR A 1 275 ? -2.840 -12.039 19.152 1.00 91.50 275 THR A O 1
ATOM 1998 N N . GLY A 1 276 ? -2.906 -10.208 20.478 1.00 90.06 276 GLY A N 1
ATOM 1999 C CA . GLY A 1 276 ? -1.512 -9.807 20.334 1.00 90.06 276 GLY A CA 1
ATOM 2000 C C . GLY A 1 276 ? -1.277 -8.785 19.226 1.00 90.06 276 GLY A C 1
ATOM 2001 O O . GLY A 1 276 ? -0.139 -8.718 18.771 1.00 90.06 276 GLY A O 1
ATOM 2002 N N . SER A 1 277 ? -2.309 -8.043 18.804 1.00 92.69 277 SER A N 1
ATOM 2003 C CA . SER A 1 277 ? -2.162 -7.024 17.769 1.00 92.69 277 SER A CA 1
ATOM 2004 C C . SER A 1 277 ? -1.388 -5.796 18.243 1.00 92.69 277 SER A C 1
ATOM 2006 O O . SER A 1 277 ? -0.651 -5.194 17.481 1.00 92.69 277 SER A O 1
ATOM 2008 N N . GLY A 1 278 ? -1.442 -5.471 19.536 1.00 93.56 278 GLY A N 1
ATOM 2009 C CA . GLY A 1 278 ? -0.699 -4.324 20.047 1.00 93.56 278 GLY A CA 1
ATOM 2010 C C . GLY A 1 278 ? -1.528 -3.040 20.161 1.00 93.56 278 GLY A C 1
ATOM 2011 O O . GLY A 1 278 ? -2.697 -3.053 20.553 1.00 93.56 278 GLY A O 1
ATOM 2012 N N . LEU A 1 279 ? -0.869 -1.899 19.957 1.00 94.94 279 LEU A N 1
ATOM 2013 C CA . LEU A 1 279 ? -1.414 -0.559 20.198 1.00 94.94 279 LEU A CA 1
ATOM 2014 C C . LEU A 1 279 ? -1.565 0.206 18.885 1.00 94.94 279 LEU A C 1
ATOM 2016 O O . LEU A 1 279 ? -0.730 1.048 18.543 1.00 94.94 279 LEU A O 1
ATOM 2020 N N . ASP A 1 280 ? -2.668 -0.040 18.200 1.00 98.00 280 ASP A N 1
ATOM 2021 C CA . ASP A 1 280 ? -2.843 0.359 16.810 1.00 98.00 280 ASP A CA 1
ATOM 2022 C C . ASP A 1 280 ? -3.596 1.682 16.683 1.00 98.00 280 ASP A C 1
ATOM 2024 O O . ASP A 1 280 ? -4.373 2.099 17.550 1.00 98.00 280 ASP A O 1
ATOM 2028 N N . THR A 1 281 ? -3.385 2.377 15.571 1.00 98.50 281 THR A N 1
ATOM 2029 C CA . THR A 1 281 ? -4.085 3.619 15.242 1.00 98.50 281 THR A CA 1
ATOM 2030 C C . THR A 1 281 ? -4.641 3.559 13.828 1.00 98.50 281 THR A C 1
ATOM 2032 O O . THR A 1 281 ? -3.877 3.449 12.874 1.00 98.50 281 THR A O 1
ATOM 2035 N N . ILE A 1 282 ? -5.959 3.721 13.689 1.00 98.56 282 ILE A N 1
ATOM 2036 C CA . ILE A 1 282 ? -6.627 3.896 12.394 1.00 98.56 282 ILE A CA 1
ATOM 2037 C C . ILE A 1 282 ? -6.938 5.380 12.193 1.00 98.56 282 ILE A C 1
ATOM 2039 O O . ILE A 1 282 ? -7.568 6.025 13.045 1.00 98.56 282 ILE A O 1
ATOM 2043 N N . HIS A 1 283 ? -6.492 5.935 11.068 1.00 96.75 283 HIS A N 1
ATOM 2044 C CA . HIS A 1 283 ? -6.484 7.385 10.846 1.00 96.75 283 HIS A CA 1
ATOM 2045 C C . HIS A 1 283 ? -7.679 7.929 10.052 1.00 96.75 283 HIS A C 1
ATOM 2047 O O . HIS A 1 283 ? -7.976 9.122 10.173 1.00 96.75 283 HIS A O 1
ATOM 2053 N N . ASP A 1 284 ? -8.366 7.100 9.265 1.00 94.31 284 ASP A N 1
ATOM 2054 C CA . ASP A 1 284 ? -9.373 7.528 8.280 1.00 94.31 284 ASP A CA 1
ATOM 2055 C C . ASP A 1 284 ? -10.696 6.741 8.297 1.00 94.31 284 ASP A C 1
ATOM 2057 O O . ASP A 1 284 ? -11.558 7.008 7.465 1.00 94.31 284 ASP A O 1
ATOM 2061 N N . PHE A 1 285 ? -10.917 5.890 9.304 1.00 97.44 285 PHE A N 1
ATOM 2062 C CA . PHE A 1 285 ? -12.116 5.049 9.428 1.00 97.44 285 PHE A CA 1
ATOM 2063 C C . PHE A 1 285 ? -13.455 5.808 9.261 1.00 97.44 285 PHE A C 1
ATOM 2065 O O . PHE A 1 285 ? -13.793 6.736 10.014 1.00 97.44 285 PHE A O 1
ATOM 2072 N N . GLU A 1 286 ? -14.287 5.338 8.335 1.00 96.69 286 GLU A N 1
ATOM 2073 C CA . GLU A 1 286 ? -15.605 5.850 7.981 1.00 96.69 286 GLU A CA 1
ATOM 2074 C C . GLU A 1 286 ? -16.748 5.009 8.580 1.00 96.69 286 GLU A C 1
ATOM 2076 O O . GLU A 1 286 ? -17.126 3.936 8.105 1.00 96.69 286 GL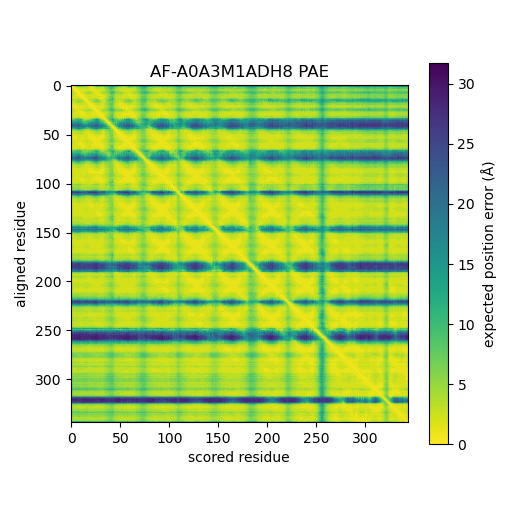U A O 1
ATOM 2081 N N . VAL A 1 287 ? -17.409 5.566 9.601 1.00 97.00 287 VAL A N 1
ATOM 2082 C CA . VAL A 1 287 ? -18.581 4.942 10.244 1.00 97.00 287 VAL A CA 1
ATOM 2083 C C . VAL A 1 287 ? -19.706 4.666 9.241 1.00 97.00 287 VAL A C 1
ATOM 2085 O O . VAL A 1 287 ? -20.172 5.555 8.521 1.00 97.00 287 VAL A O 1
ATOM 2088 N N . GLY A 1 288 ? -20.231 3.444 9.279 1.00 96.25 288 GLY A N 1
ATOM 2089 C CA . GLY A 1 288 ? -21.304 2.944 8.427 1.00 96.25 288 GLY A CA 1
ATOM 2090 C C . GLY A 1 288 ? -20.826 2.432 7.071 1.00 96.25 288 GLY A C 1
ATOM 2091 O O . GLY A 1 288 ? -21.660 1.952 6.296 1.00 96.25 288 GLY A O 1
ATOM 2092 N N . LYS A 1 289 ? -19.526 2.521 6.793 1.00 96.31 289 LYS A N 1
ATOM 2093 C CA . LYS A 1 289 ? -18.903 2.060 5.561 1.00 96.31 289 LYS A CA 1
ATOM 2094 C C . LYS A 1 289 ? -17.883 0.970 5.876 1.00 96.31 289 LYS A C 1
ATOM 2096 O O . LYS A 1 289 ? -18.157 -0.187 5.558 1.00 96.31 289 LYS A O 1
ATOM 2101 N N . ASP A 1 290 ? -16.856 1.318 6.635 1.00 98.50 290 ASP A N 1
ATOM 2102 C CA . ASP A 1 290 ? -15.734 0.437 6.946 1.00 98.50 290 ASP A CA 1
ATOM 2103 C C . ASP A 1 290 ? -16.104 -0.557 8.050 1.00 98.50 290 ASP A C 1
ATOM 2105 O O . ASP A 1 290 ? -17.186 -0.498 8.667 1.00 98.50 290 ASP A O 1
ATOM 2109 N N . LYS A 1 291 ? -15.224 -1.528 8.277 1.00 98.75 291 LYS A N 1
ATOM 2110 C CA . LYS A 1 291 ? -15.401 -2.614 9.236 1.00 98.75 291 LYS A CA 1
ATOM 2111 C C . LYS A 1 291 ? -14.165 -2.801 10.097 1.00 98.75 291 LYS A C 1
ATOM 2113 O O . LYS A 1 291 ? -13.037 -2.696 9.638 1.00 98.75 291 LYS A O 1
ATOM 2118 N N . ILE A 1 292 ? -14.410 -3.152 11.351 1.00 98.69 292 ILE A N 1
ATOM 2119 C CA . ILE A 1 292 ? -13.400 -3.656 12.278 1.00 98.69 292 ILE A CA 1
ATOM 2120 C C . ILE A 1 292 ? -13.726 -5.124 12.533 1.00 98.69 292 ILE A C 1
ATOM 2122 O O . ILE A 1 292 ? -14.745 -5.447 13.157 1.00 98.69 292 ILE A O 1
ATOM 2126 N N . ASP A 1 293 ? -12.900 -6.026 12.019 1.00 98.62 293 ASP A N 1
ATOM 2127 C CA . ASP A 1 293 ? -13.046 -7.456 12.244 1.00 98.62 293 ASP A CA 1
ATOM 2128 C C . ASP A 1 293 ? -12.374 -7.859 13.555 1.00 98.62 293 ASP A C 1
ATOM 2130 O O . ASP A 1 293 ? -11.156 -7.829 13.699 1.00 98.62 293 ASP A O 1
ATOM 2134 N N . VAL A 1 294 ? -13.207 -8.244 14.523 1.00 97.44 294 VAL A N 1
ATOM 2135 C CA . VAL A 1 294 ? -12.791 -8.730 15.844 1.00 97.44 294 VAL A CA 1
ATOM 2136 C C . VAL A 1 294 ? -13.121 -10.213 16.031 1.00 97.44 294 VAL A C 1
ATOM 2138 O O . VAL A 1 294 ? -13.088 -10.742 17.149 1.00 97.44 294 VAL A O 1
ATOM 2141 N N . SER A 1 295 ? -13.465 -10.915 14.949 1.00 96.44 295 SER A N 1
ATOM 2142 C CA . SER A 1 295 ? -13.782 -12.343 14.976 1.00 96.44 295 SER A CA 1
ATOM 2143 C C . SER A 1 295 ? -12.588 -13.192 15.425 1.00 96.44 295 SER A C 1
ATOM 2145 O O . SER A 1 295 ? -12.793 -14.239 16.046 1.00 96.44 295 SER A O 1
ATOM 2147 N N . GLY A 1 296 ? -11.357 -12.700 15.236 1.00 93.69 296 GLY A N 1
ATOM 2148 C CA . GLY A 1 296 ? -10.120 -13.305 15.740 1.00 93.69 296 GLY A CA 1
ATOM 2149 C C . GLY A 1 296 ? -10.082 -13.474 17.265 1.00 93.69 296 GLY A C 1
ATOM 2150 O O . GLY A 1 296 ? -9.493 -14.433 17.765 1.00 93.69 296 GLY A O 1
ATOM 2151 N N . TYR A 1 297 ? -10.789 -12.622 18.015 1.00 93.12 297 TYR A N 1
ATOM 2152 C CA . TYR A 1 297 ? -10.941 -12.740 19.471 1.00 93.12 297 TYR A CA 1
ATOM 2153 C C . TYR A 1 297 ? -12.055 -13.709 19.898 1.00 93.12 297 TYR A C 1
ATOM 2155 O O . TYR A 1 297 ? -12.161 -14.076 21.071 1.00 93.12 297 TYR A O 1
ATOM 2163 N N . GLY A 1 298 ? -12.920 -14.121 18.966 1.00 94.12 298 GLY A N 1
ATOM 2164 C CA . GLY A 1 298 ? -14.134 -14.880 19.266 1.00 94.12 298 GLY A CA 1
ATOM 2165 C C . GLY A 1 298 ? -15.236 -14.044 19.927 1.00 94.12 298 GLY A C 1
ATOM 2166 O O . GLY A 1 298 ? -16.125 -14.609 20.571 1.00 94.12 298 GLY A O 1
ATOM 2167 N N . PHE A 1 299 ? -15.181 -12.715 19.801 1.00 95.25 299 PHE A N 1
ATOM 2168 C CA . PHE A 1 299 ? -16.237 -11.831 20.284 1.00 95.25 299 PHE A CA 1
ATOM 2169 C C . PHE A 1 299 ? -17.522 -12.024 19.488 1.00 95.25 299 PHE A C 1
ATOM 2171 O O . PHE A 1 299 ? -17.515 -12.267 18.283 1.00 95.25 299 PHE A O 1
ATOM 2178 N N . THR A 1 300 ? -18.643 -11.882 20.183 1.00 96.38 300 THR A N 1
ATOM 2179 C CA . THR A 1 300 ? -19.992 -12.060 19.630 1.00 96.38 300 THR A CA 1
ATOM 2180 C C . THR A 1 300 ? -20.812 -10.774 19.678 1.00 96.38 300 THR A C 1
ATOM 2182 O O . THR A 1 300 ? -21.894 -10.702 19.093 1.00 96.38 300 THR A O 1
ATOM 2185 N N . SER A 1 301 ? -20.340 -9.760 20.412 1.00 96.00 301 SER A N 1
ATOM 2186 C CA . SER A 1 301 ? -20.985 -8.454 20.500 1.00 96.00 301 SER A CA 1
ATOM 2187 C C . SER A 1 301 ? -20.045 -7.367 21.027 1.00 96.00 301 SER A C 1
ATOM 2189 O O . SER A 1 301 ? -19.064 -7.653 21.704 1.00 96.00 301 SER A O 1
ATOM 2191 N N . MET A 1 302 ? -20.429 -6.099 20.853 1.00 94.69 302 MET A N 1
ATOM 2192 C CA . MET A 1 302 ? -19.735 -4.949 21.462 1.00 94.69 302 MET A CA 1
ATOM 2193 C C . MET A 1 302 ? -19.741 -4.939 23.003 1.00 94.69 302 MET A C 1
ATOM 2195 O O . MET A 1 302 ? -19.156 -4.049 23.608 1.00 94.69 302 MET A O 1
ATOM 2199 N N . ALA A 1 303 ? -20.446 -5.867 23.661 1.00 94.12 303 ALA A N 1
ATOM 2200 C CA . ALA A 1 303 ? -20.369 -6.016 25.113 1.00 94.12 303 ALA A CA 1
ATOM 2201 C C . ALA A 1 303 ? -19.118 -6.793 25.563 1.00 94.12 303 ALA A C 1
ATOM 2203 O O . ALA A 1 303 ? -18.847 -6.829 26.764 1.00 94.12 303 ALA A O 1
ATOM 2204 N N . ASP A 1 304 ? -18.399 -7.416 24.622 1.00 93.81 304 ASP A N 1
ATOM 2205 C CA . ASP A 1 304 ? -17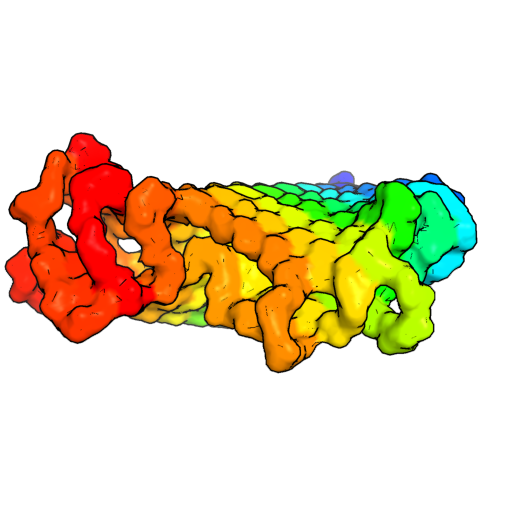.221 -8.242 24.895 1.00 93.81 304 ASP A CA 1
ATOM 2206 C C . ASP A 1 304 ? -15.924 -7.413 25.015 1.00 93.81 304 ASP A C 1
ATOM 2208 O O . ASP A 1 304 ? -14.931 -7.925 25.521 1.00 93.81 304 ASP A O 1
ATOM 2212 N N . PHE A 1 305 ? -15.952 -6.128 24.642 1.00 93.94 305 PHE A N 1
ATOM 2213 C CA . PHE A 1 305 ? -14.830 -5.186 24.737 1.00 93.94 305 PHE A CA 1
ATOM 2214 C C . PHE A 1 305 ? -15.290 -3.795 25.200 1.00 93.94 305 PHE A C 1
ATOM 2216 O O . PHE A 1 305 ? -16.489 -3.523 25.329 1.00 93.94 305 PHE A O 1
ATOM 2223 N N . THR A 1 306 ? -14.343 -2.901 25.487 1.00 94.06 306 THR A N 1
ATOM 2224 C CA . THR A 1 306 ? -14.646 -1.546 25.968 1.00 94.06 306 THR A CA 1
ATOM 2225 C C . THR A 1 306 ? -14.491 -0.520 24.854 1.00 94.06 306 THR A C 1
ATOM 2227 O O . THR A 1 306 ? -13.500 -0.511 24.138 1.00 94.06 306 THR A O 1
ATOM 2230 N N . VAL A 1 307 ? -15.457 0.395 24.751 1.00 95.38 307 VAL A N 1
ATOM 2231 C CA . VAL A 1 307 ? -15.392 1.551 23.847 1.00 95.38 307 VAL A CA 1
ATOM 2232 C C . VAL A 1 307 ? -15.369 2.828 24.672 1.00 95.38 307 VAL A C 1
ATOM 2234 O O . VAL A 1 307 ? -16.298 3.095 25.443 1.00 95.38 307 VAL A O 1
ATOM 2237 N N . THR A 1 308 ? -14.324 3.632 24.503 1.00 95.56 308 THR A N 1
ATOM 2238 C CA . THR A 1 308 ? -14.144 4.904 25.210 1.00 95.56 308 THR A CA 1
ATOM 2239 C C . THR A 1 308 ? -14.033 6.047 24.217 1.00 95.56 308 THR A C 1
ATOM 2241 O O . THR A 1 308 ? -13.222 6.005 23.307 1.00 95.56 308 THR A O 1
ATOM 2244 N N . VAL A 1 309 ? -14.813 7.108 24.414 1.00 97.25 309 VAL A N 1
ATOM 2245 C CA . VAL A 1 309 ? -14.738 8.317 23.582 1.00 97.25 309 VAL A CA 1
ATOM 2246 C C . VAL A 1 309 ? -14.019 9.424 24.346 1.00 97.25 309 VAL A C 1
ATOM 2248 O O . VAL A 1 309 ? -14.467 9.817 25.430 1.00 97.25 309 VAL A O 1
ATOM 2251 N N . THR A 1 310 ? -12.953 9.973 23.761 1.00 96.06 310 THR A N 1
ATOM 2252 C CA . THR A 1 310 ? -12.179 11.085 24.329 1.00 96.06 310 THR A CA 1
ATOM 2253 C C . THR A 1 310 ? -12.032 12.206 23.305 1.00 96.06 310 THR A C 1
ATOM 2255 O O . THR A 1 310 ? -11.286 12.104 22.343 1.00 96.06 310 THR A O 1
ATOM 2258 N N . GLY A 1 311 ? -12.720 13.329 23.527 1.00 96.56 311 GLY A N 1
ATOM 2259 C CA . GLY A 1 311 ? -12.678 14.447 22.582 1.00 96.56 311 GLY A CA 1
ATOM 2260 C C . GLY A 1 311 ? -13.359 14.083 21.262 1.00 96.56 311 GLY A C 1
ATOM 2261 O O . GLY A 1 311 ? -14.583 13.955 21.236 1.00 96.56 311 GLY A O 1
ATOM 2262 N N . THR A 1 312 ? -12.576 13.982 20.190 1.00 96.62 312 THR A N 1
ATOM 2263 C CA . THR A 1 312 ? -13.017 13.570 18.847 1.00 96.62 312 THR A CA 1
ATOM 2264 C C . THR A 1 312 ? -12.671 12.124 18.521 1.00 96.62 312 THR A C 1
ATOM 2266 O O . THR A 1 312 ? -13.098 11.658 17.476 1.00 96.62 312 THR A O 1
ATOM 2269 N N . ASP A 1 313 ? -11.945 11.436 19.401 1.00 97.44 313 ASP A N 1
ATOM 2270 C CA . ASP A 1 313 ? -11.376 10.122 19.120 1.00 97.44 313 ASP A CA 1
ATOM 2271 C C . ASP A 1 313 ? -12.147 9.027 19.868 1.00 97.44 313 ASP A C 1
ATOM 2273 O O . ASP A 1 313 ? -12.726 9.266 20.942 1.00 97.44 313 ASP A O 1
ATOM 2277 N N . THR A 1 314 ? -12.132 7.817 19.310 1.00 98.12 314 THR A N 1
ATOM 2278 C CA . THR A 1 314 ? -12.714 6.613 19.917 1.00 98.12 314 THR A CA 1
ATOM 2279 C C . THR A 1 314 ? -11.621 5.573 20.127 1.00 98.12 314 THR A C 1
ATOM 2281 O O . THR A 1 314 ? -10.920 5.225 19.192 1.00 98.12 314 THR A O 1
ATOM 2284 N N . THR A 1 315 ? -11.500 5.050 21.341 1.00 97.00 315 THR A N 1
ATOM 2285 C CA . THR A 1 315 ? -10.581 3.964 21.694 1.00 97.00 315 THR A CA 1
ATOM 2286 C C . THR A 1 315 ? -11.365 2.675 21.905 1.00 97.00 315 THR A C 1
ATOM 2288 O O . THR A 1 315 ? -12.376 2.678 22.623 1.00 97.00 315 THR A O 1
ATOM 2291 N N . LEU A 1 316 ? -10.892 1.589 21.301 1.00 96.00 316 LEU A N 1
ATOM 2292 C CA . LEU A 1 316 ? -11.389 0.227 21.457 1.00 96.00 316 LEU A CA 1
ATOM 2293 C C . LEU A 1 316 ? -10.358 -0.572 22.256 1.00 96.00 316 LEU A C 1
ATOM 2295 O O . LEU A 1 316 ? -9.234 -0.731 21.808 1.00 96.00 316 LEU A O 1
ATOM 2299 N N . ASP A 1 317 ? -10.734 -1.046 23.439 1.00 94.31 317 ASP A N 1
ATOM 2300 C CA . ASP A 1 317 ? -9.880 -1.869 24.308 1.00 94.31 317 ASP A CA 1
ATOM 2301 C C . ASP A 1 317 ? -10.435 -3.296 24.313 1.00 94.31 317 ASP A C 1
ATOM 2303 O O . ASP A 1 317 ? -11.539 -3.531 24.834 1.00 94.31 317 ASP A O 1
ATOM 2307 N N . PHE A 1 318 ? -9.689 -4.220 23.700 1.00 92.19 318 PHE A N 1
ATOM 2308 C CA . PHE A 1 318 ? -10.105 -5.602 23.459 1.00 92.19 318 PHE A CA 1
ATOM 2309 C C . PHE A 1 318 ? -9.693 -6.575 24.574 1.00 92.19 318 PHE A C 1
ATOM 2311 O O . PHE A 1 318 ? -10.309 -7.631 24.707 1.00 92.19 318 PHE A O 1
ATOM 2318 N N . ASP A 1 319 ? -8.721 -6.242 25.428 1.00 80.25 319 ASP A N 1
ATOM 2319 C CA . ASP A 1 319 ? -8.230 -7.155 26.475 1.00 80.25 319 ASP A CA 1
ATOM 2320 C C . ASP A 1 319 ? -8.872 -6.946 27.862 1.00 80.25 319 ASP A C 1
ATOM 2322 O O . ASP A 1 319 ? -8.686 -7.753 28.784 1.00 80.25 319 ASP A O 1
ATOM 2326 N N . GLY A 1 320 ? -9.689 -5.900 28.017 1.00 63.09 320 GLY A N 1
ATOM 2327 C CA . GLY A 1 320 ? -10.466 -5.661 29.231 1.00 63.09 320 GLY A CA 1
ATOM 2328 C C . GLY A 1 320 ? -9.648 -5.087 30.394 1.00 63.09 320 GLY A C 1
ATOM 2329 O O . GLY A 1 320 ? -10.033 -5.261 31.560 1.00 63.09 320 GLY A O 1
ATOM 2330 N N . GLY A 1 321 ? -8.551 -4.382 30.098 1.00 55.03 321 GLY A N 1
ATOM 2331 C CA . GLY A 1 321 ? -7.811 -3.528 31.030 1.00 55.03 321 GLY A CA 1
ATOM 2332 C C . GLY A 1 321 ? -6.649 -4.205 31.766 1.00 55.03 321 GLY A C 1
ATOM 2333 O O . GLY A 1 321 ? -6.218 -3.713 32.819 1.00 55.03 321 GLY A O 1
ATOM 2334 N N . ALA A 1 322 ? -6.134 -5.331 31.268 1.00 55.12 322 ALA A N 1
ATOM 2335 C CA . ALA A 1 322 ? -4.986 -6.027 31.849 1.00 55.12 322 ALA A CA 1
ATOM 2336 C C . ALA A 1 322 ? -3.727 -5.796 31.004 1.00 55.12 322 ALA A C 1
ATOM 2338 O O . ALA A 1 322 ? -3.326 -6.648 30.231 1.00 55.12 322 ALA A O 1
ATOM 2339 N N . ALA A 1 323 ? -3.050 -4.674 31.260 1.00 53.59 323 ALA A N 1
ATOM 2340 C CA . ALA A 1 323 ? -1.800 -4.296 30.600 1.00 53.59 323 ALA A CA 1
ATOM 2341 C C . ALA A 1 323 ? -1.901 -4.148 29.068 1.00 53.59 323 ALA A C 1
ATOM 2343 O O . ALA A 1 323 ? -0.981 -4.609 28.412 1.00 53.59 323 ALA A O 1
ATOM 2344 N N . HIS A 1 324 ? -2.950 -3.465 28.572 1.00 60.38 324 HIS A N 1
ATOM 2345 C CA . HIS A 1 324 ? -3.094 -2.872 27.223 1.00 60.38 324 HIS A CA 1
ATOM 2346 C C . HIS A 1 324 ? -2.205 -3.535 26.162 1.00 60.38 324 HIS A C 1
ATOM 2348 O O . HIS A 1 324 ? -1.252 -2.917 25.683 1.00 60.38 324 HIS A O 1
ATOM 2354 N N . VAL A 1 325 ? -2.440 -4.818 25.899 1.00 74.25 325 VAL A N 1
ATOM 2355 C CA . VAL A 1 325 ? -1.745 -5.539 24.835 1.00 74.25 325 VAL A CA 1
ATOM 2356 C C . VAL A 1 325 ? -2.473 -5.310 23.525 1.00 74.25 325 VAL A C 1
ATOM 2358 O O . VAL A 1 325 ? -1.780 -5.185 22.542 1.00 74.25 325 VAL A O 1
ATOM 2361 N N . ASP A 1 326 ? -3.805 -5.182 23.533 1.00 91.19 326 ASP A N 1
ATOM 2362 C CA . ASP A 1 326 ? -4.611 -5.035 22.316 1.00 91.19 326 ASP A CA 1
ATOM 2363 C C . ASP A 1 326 ? -5.595 -3.851 22.442 1.00 91.19 326 ASP A C 1
ATOM 2365 O O . ASP A 1 326 ? -6.667 -3.962 23.055 1.00 91.19 326 ASP A O 1
ATOM 2369 N N . GLU A 1 327 ? -5.224 -2.693 21.893 1.00 94.69 327 GLU A N 1
ATOM 2370 C CA . GLU A 1 327 ? -6.011 -1.454 21.907 1.00 94.69 327 GLU A CA 1
ATOM 2371 C C . GLU A 1 327 ? -5.914 -0.734 20.558 1.00 94.69 327 GLU A C 1
ATOM 2373 O O . GLU A 1 327 ? -4.827 -0.568 20.023 1.00 94.69 327 GLU A O 1
ATOM 2378 N N . VAL A 1 328 ? -7.043 -0.236 20.047 1.00 97.56 328 VAL A N 1
ATOM 2379 C CA . VAL A 1 328 ? -7.101 0.509 18.781 1.00 97.56 328 VAL A CA 1
ATOM 2380 C C . VAL A 1 328 ? -7.632 1.917 19.012 1.00 97.56 328 VAL A C 1
ATOM 2382 O O . VAL A 1 328 ? -8.726 2.114 19.555 1.00 97.56 328 VAL A O 1
ATOM 2385 N N . LEU A 1 329 ? -6.884 2.917 18.554 1.00 97.88 329 LEU A N 1
ATOM 2386 C CA . LEU A 1 329 ? -7.306 4.311 18.495 1.00 97.88 329 LEU A CA 1
ATOM 2387 C C . LEU A 1 329 ? -7.880 4.643 17.113 1.00 97.88 329 LEU A C 1
ATOM 2389 O O . LEU A 1 329 ? -7.172 4.627 16.115 1.00 97.88 329 LEU A O 1
ATOM 2393 N N . LEU A 1 330 ? -9.147 5.046 17.070 1.00 98.44 330 LEU A N 1
ATOM 2394 C CA . LEU A 1 330 ? -9.789 5.619 15.889 1.00 98.44 330 LEU A CA 1
ATOM 2395 C C . LEU A 1 330 ? -9.707 7.148 15.958 1.00 98.44 330 LEU A C 1
ATOM 2397 O O . LEU A 1 330 ? -10.376 7.790 16.785 1.00 98.44 330 LEU A O 1
ATOM 2401 N N . VAL A 1 331 ? -8.884 7.740 15.098 1.00 96.94 331 VAL A N 1
ATOM 2402 C CA . VAL A 1 331 ? -8.574 9.174 15.124 1.00 96.94 331 VAL A CA 1
ATOM 2403 C C . VAL A 1 331 ? -9.715 9.984 14.510 1.00 96.94 331 VAL A C 1
ATOM 2405 O O . VAL A 1 331 ? -10.112 9.767 13.375 1.00 96.94 331 VAL A O 1
ATOM 2408 N N . ASN A 1 332 ? -10.231 10.980 15.234 1.00 96.62 332 ASN A N 1
ATOM 2409 C CA . ASN A 1 332 ? -11.358 11.824 14.809 1.00 96.62 332 ASN A CA 1
ATOM 2410 C C . ASN A 1 332 ? -12.671 11.075 14.496 1.00 96.62 332 ASN A C 1
ATOM 2412 O O . ASN A 1 332 ? -13.552 11.632 13.831 1.00 96.62 332 ASN A O 1
ATOM 2416 N N . VAL A 1 333 ? -12.839 9.856 15.008 1.00 96.75 333 VAL A N 1
ATOM 2417 C CA . VAL A 1 333 ? -14.037 9.039 14.794 1.00 96.75 333 VAL A CA 1
ATOM 2418 C C . VAL A 1 333 ? -14.944 9.068 16.016 1.00 96.75 333 VAL A C 1
ATOM 2420 O O . VAL A 1 333 ? -14.519 8.835 17.147 1.00 96.75 333 VAL A O 1
ATOM 2423 N N . LEU A 1 334 ? -16.241 9.285 15.781 1.00 96.94 334 LEU A N 1
ATOM 2424 C CA . LEU A 1 334 ? -17.290 9.228 16.797 1.00 96.94 334 LEU A CA 1
ATOM 2425 C C . LEU A 1 334 ? -18.473 8.399 16.301 1.00 96.94 334 LEU A C 1
ATOM 2427 O O . LEU A 1 334 ? -18.863 8.491 15.142 1.00 96.94 334 LEU A O 1
ATOM 2431 N N . GLY A 1 335 ? -19.141 7.710 17.226 1.00 95.62 335 GLY A N 1
ATOM 2432 C CA . GLY A 1 335 ? -20.449 7.112 16.954 1.00 95.62 335 GLY A CA 1
ATOM 2433 C C . GLY A 1 335 ? -20.409 5.763 16.245 1.00 95.62 335 GLY A C 1
ATOM 2434 O O . GLY A 1 335 ? -21.397 5.431 15.597 1.00 95.62 335 GLY A O 1
ATOM 2435 N N . VAL A 1 336 ? -19.325 4.997 16.410 1.00 97.44 336 VAL A N 1
ATOM 2436 C CA . VAL A 1 336 ? -19.273 3.584 16.010 1.00 97.44 336 VAL A CA 1
ATOM 2437 C C . VAL A 1 336 ? -20.455 2.799 16.592 1.00 97.44 336 VAL A C 1
ATOM 2439 O O . VAL A 1 336 ? -20.921 3.043 17.713 1.00 97.44 336 VAL A O 1
ATOM 2442 N N . THR A 1 337 ? -20.959 1.860 15.810 1.00 96.69 337 THR A N 1
ATOM 2443 C CA . THR A 1 337 ? -22.143 1.045 16.067 1.00 96.69 337 THR A CA 1
ATOM 2444 C C . THR A 1 337 ? -21.839 -0.422 15.806 1.00 96.69 337 THR A C 1
ATOM 2446 O O . THR A 1 337 ? -20.807 -0.761 15.250 1.00 96.69 337 THR A O 1
ATOM 2449 N N . VAL A 1 338 ? -22.765 -1.314 16.161 1.00 96.94 338 VAL A N 1
ATOM 2450 C CA . VAL A 1 338 ? -22.610 -2.756 15.908 1.00 96.94 338 VAL A CA 1
ATOM 2451 C C . VAL A 1 338 ? -22.450 -3.101 14.421 1.00 96.94 338 VAL A C 1
ATOM 2453 O O . VAL A 1 338 ? -21.855 -4.125 14.113 1.00 96.94 338 VAL A O 1
ATOM 2456 N N . ASP A 1 339 ? -22.950 -2.255 13.514 1.00 97.25 339 ASP A N 1
ATOM 2457 C CA . ASP A 1 339 ? -22.855 -2.477 12.067 1.00 97.25 339 ASP A CA 1
ATOM 2458 C C . ASP A 1 339 ? -21.439 -2.188 11.527 1.00 97.25 339 ASP A C 1
ATOM 2460 O O . ASP A 1 339 ? -21.139 -2.540 10.389 1.00 97.25 339 ASP A O 1
ATOM 2464 N N . ASP A 1 340 ? -20.567 -1.576 12.335 1.00 98.44 340 ASP A N 1
ATOM 2465 C CA . ASP A 1 340 ? -19.168 -1.263 12.013 1.00 98.44 340 ASP A CA 1
ATOM 2466 C C . ASP A 1 340 ? -18.203 -2.397 12.394 1.00 98.44 340 ASP A C 1
ATOM 2468 O O . ASP A 1 340 ? -17.000 -2.273 12.196 1.00 98.44 340 ASP A O 1
ATOM 2472 N N . PHE A 1 341 ? -18.711 -3.511 12.931 1.00 98.50 341 PHE A N 1
ATOM 2473 C CA . PHE A 1 341 ? -17.894 -4.626 13.409 1.00 98.50 341 PHE A CA 1
ATOM 2474 C C . PHE A 1 341 ? -18.269 -5.948 12.743 1.00 98.50 341 PHE A C 1
ATOM 2476 O O . PHE A 1 341 ? -19.444 -6.226 12.483 1.00 98.50 341 PHE A O 1
ATOM 2483 N N . VAL A 1 342 ? -17.267 -6.803 12.551 1.00 98.44 342 VAL A N 1
ATOM 2484 C CA . VAL A 1 342 ? -17.443 -8.219 12.209 1.00 98.44 342 VAL A CA 1
ATOM 2485 C C . VAL A 1 342 ? -17.175 -9.060 13.461 1.00 98.44 342 VAL A C 1
ATOM 2487 O O . VAL A 1 342 ? -16.161 -8.898 14.134 1.00 98.44 342 VAL A O 1
ATOM 2490 N N . PHE A 1 343 ? -18.124 -9.938 13.796 1.00 97.56 343 PHE A N 1
ATOM 2491 C CA . PHE A 1 343 ? -18.096 -10.824 14.968 1.00 97.56 343 PHE A CA 1
ATOM 2492 C C . PHE A 1 343 ? -18.057 -12.299 14.539 1.00 97.56 343 PHE A C 1
ATOM 2494 O O . PHE A 1 343 ? -18.415 -12.620 13.404 1.00 97.56 343 PHE A O 1
ATOM 2501 N N . ALA A 1 344 ? -17.666 -13.187 15.459 1.00 93.44 344 ALA A N 1
ATOM 2502 C CA . ALA A 1 344 ? -17.589 -14.639 15.247 1.00 93.44 344 ALA A CA 1
ATOM 2503 C C . ALA A 1 344 ? -18.954 -15.362 15.199 1.00 93.44 344 ALA A C 1
ATOM 2505 O O . ALA A 1 344 ? -19.935 -14.888 15.825 1.00 93.44 344 ALA A O 1
#

Foldseek 3Di:
DAEEEADQAAEEDADDFAEYEYEQAHHAYEYALYDADDADDDAADEEEGYAYEYENHHYAYEYEPHYAEDEDDDDLDHEYEYEYHAYEYEDAEEAYEYADHYQEYEYDDDRQYAYEYEYHAYEEEQHEYAYEYADHYQYDEYEAAHQPPYEYEYHYHAYEYANAAEAYEEADHYQEHYYEHDPDPPRLRGEYEYEAEEYEEEQAHYAYEYAYHYQEYYYHDDPNDEYEYEHEAYEYEDHAYAYEYEQHYNDYDDPDPDDRHHHYHTHQYEYEDAPRSARYEYEYDDAPRHAYEPQNHQDDFPVQWDWDDDDQKIKIQNPHPDPRRDIYIYHSDDDHDRSRYHHD

Nearest PDB structures (foldseek):
  1af0-assembly1_A  TM=4.183E-01  e=8.397E-03  Serratia marcescens

Secondary structure (DSSP, 8-state):
-EEEE--SS--EEE--SS-EEEEEEESS-EEESS-SEEEE-STT-EEE----EEEEEES--EEESS-SEEEEE--SSS-EEEE----EEEEEESS-EEESS-SEEEEE--SS--EEEE----EEEEEESS-EEESSEEEEEEES--BTT-EEEEE----EEEEEESS-EEESSEEEEEEE--TT---TTBEEEEE----EEEEEESS-EEESS-SEEEEE--TT---EEE----EEEEEEBS-EEESS-SEEEEESSS----EEE----EEE--TT-EEEEESS--TTT-EEE-GGGT--STTSSEEEEETTEEEEESS-SSS-SEEEEETT-----GGGEE--

Radius of gyration: 21.22 Å; Cα c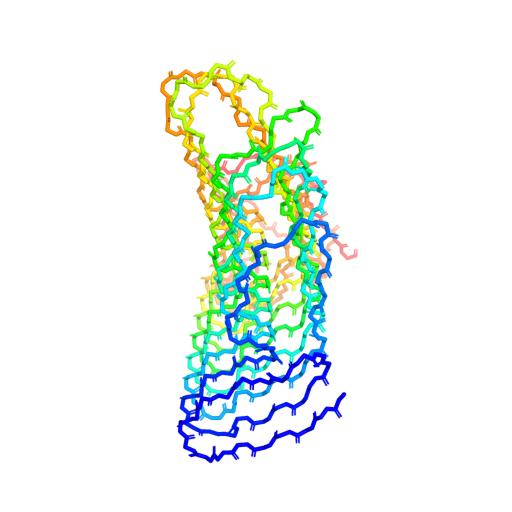ontacts (8 Å, |Δi|>4): 1241; chains: 1; bounding box: 50×48×64 Å

Sequence (344 aa):
TSTVTLTAAADSYAAGMGNELVYGLGGGDNLWGDVVDFVHQHVGDTVTFGSDVLYGGDGNDIIRGDTLKMHYYYPWSGNQSATGGDDALFGETGDDIVIGDFENAIMFYDGAGSQAITGGDDILRGGAGNDALYGDTPLAQIFWPGVAPSTSTFTFGADDIDGGAGNDYIVGDAHEANTSNAANTGFASRHAVFNGANDLLRGGDGDDTVIGDFNKVTAFQNWGYKPVYNAGDDIIEGGAGADNLYGDWVSTLASGSGTWGLTAATGADTFVFATGSGLDTIHDFEVGKDKIDVSGYGFTSMADFTVTVTGTDTTLDFDGGAAHVDEVLLVNVLGVTVDDFVFA

Solvent-accessible surface area (backbone atoms only — not comparable to full-atom values): 15626 Å² total; per-residue (Å²): 108,55,80,49,74,61,50,77,44,61,46,78,48,61,39,53,87,39,30,31,36,41,37,32,55,12,35,45,28,40,41,22,30,15,52,56,75,50,79,44,76,69,65,55,50,73,48,72,54,23,44,16,36,42,37,32,26,46,26,47,24,36,42,24,28,27,27,51,35,43,39,44,51,65,34,78,38,49,46,36,37,39,32,38,18,48,16,39,41,34,31,46,32,35,49,22,37,42,29,27,15,28,57,30,36,38,43,39,48,51,30,76,19,33,40,37,44,31,36,20,49,20,37,41,35,32,34,39,33,48,22,39,39,24,32,22,17,60,29,36,35,39,40,36,44,7,48,66,93,17,37,28,35,44,36,42,25,47,20,44,38,36,32,37,34,35,47,21,40,40,22,34,17,29,36,30,45,35,38,35,52,69,80,88,73,87,62,53,47,28,30,38,36,40,33,36,32,47,27,38,41,34,30,27,41,29,51,18,34,42,27,32,17,29,49,28,39,39,44,51,70,49,81,63,46,43,44,38,38,34,40,25,48,25,39,40,28,52,39,31,29,52,19,41,39,32,59,29,58,79,42,80,47,73,70,60,98,64,99,65,57,75,45,73,43,77,40,57,22,34,41,48,44,42,87,64,28,18,53,30,34,37,61,66,76,46,82,84,60,24,34,40,32,38,35,67,68,61,34,74,52,82,84,68,39,46,80,46,79,57,95,52,26,31,36,39,34,62,67,76,81,73,77,78,46,32,32,38,38,33,49,73,30,77,84,80,53,79,84,29,47,42,60,89

Mean predicted aligned error: 6.6 Å